Protein AF-A0A2E7LTV5-F1 (afdb_monomer_lite)

Sequence (184 aa):
NTFKKQLEKIHGKKLSEKDAKKYAKDHIKATFDIGHANIWRKYFGGSEKEFKQWLGKEVKELTDDGIIGHVHVSDNFGYNDEHLPPGAGNAPIKEFMTHLEKSDYKGAVIIEPGSTDQKFPNFLNAMYDLETPVYRLHGDKTTAWTDVQGGYFGNSYIPSFVTPGYLSSVEKNAPFTWSSLPLE

Structure (mmCIF, N/CA/C/O backbone):
data_AF-A0A2E7LTV5-F1
#
_entry.id   AF-A0A2E7LTV5-F1
#
loop_
_atom_site.group_PDB
_atom_site.id
_atom_site.type_symbol
_atom_site.label_atom_id
_atom_site.label_alt_id
_atom_site.label_comp_id
_atom_site.label_asym_id
_atom_site.label_entity_id
_atom_site.label_seq_id
_atom_site.pdbx_PDB_ins_code
_atom_site.Cartn_x
_atom_site.Cartn_y
_atom_site.Cartn_z
_atom_site.occupancy
_atom_site.B_iso_or_equiv
_atom_site.auth_seq_id
_atom_site.auth_comp_id
_atom_site.auth_asym_id
_atom_site.auth_atom_id
_atom_site.pdb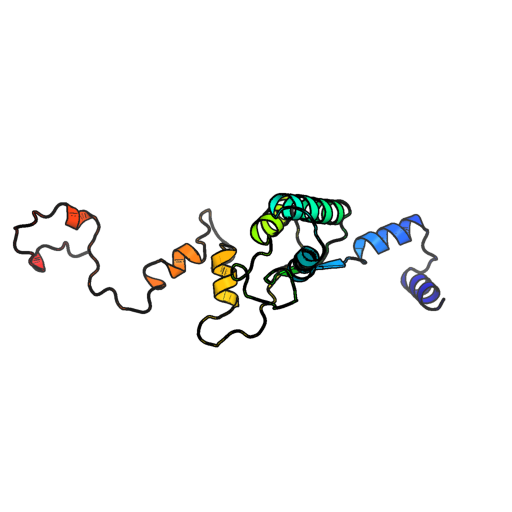x_PDB_model_num
ATOM 1 N N . ASN A 1 1 ? -32.230 -5.625 17.094 1.00 72.06 1 ASN A N 1
ATOM 2 C CA . ASN A 1 1 ? -30.809 -5.656 16.689 1.00 72.06 1 ASN A CA 1
ATOM 3 C C . ASN A 1 1 ? -29.987 -6.224 17.847 1.00 72.06 1 ASN A C 1
ATOM 5 O O . ASN A 1 1 ? -29.904 -5.584 18.891 1.00 72.06 1 ASN A O 1
ATOM 9 N N . THR A 1 2 ? -29.476 -7.446 17.697 1.00 80.38 2 THR A N 1
ATOM 10 C CA . THR A 1 2 ? -28.788 -8.223 18.747 1.00 80.38 2 THR A CA 1
ATOM 11 C C . THR A 1 2 ? -27.443 -7.608 19.150 1.00 80.38 2 THR A C 1
ATOM 13 O O . THR A 1 2 ? -27.134 -7.557 20.338 1.00 80.38 2 THR A O 1
ATOM 16 N N . PHE A 1 3 ? -26.709 -7.025 18.196 1.00 80.00 3 PHE A N 1
ATOM 17 C CA . PHE A 1 3 ? -25.427 -6.352 18.443 1.00 80.00 3 PHE A CA 1
ATOM 18 C C . PHE A 1 3 ? -25.569 -5.119 19.334 1.00 80.00 3 PHE A C 1
ATOM 20 O O . PHE A 1 3 ? -24.779 -4.913 20.249 1.00 80.00 3 PHE A O 1
ATOM 27 N N . LYS A 1 4 ? -26.627 -4.324 19.134 1.00 79.69 4 LYS A N 1
ATOM 28 C CA . LYS A 1 4 ? -26.884 -3.141 19.969 1.00 79.69 4 LYS A CA 1
ATOM 29 C C . LYS A 1 4 ? -27.063 -3.502 21.449 1.00 79.69 4 LYS A C 1
ATOM 31 O O . LYS A 1 4 ? -26.499 -2.833 22.306 1.00 79.69 4 LYS A O 1
ATOM 36 N N . LYS A 1 5 ? -27.784 -4.594 21.736 1.00 82.06 5 LYS A N 1
ATOM 37 C CA . LYS A 1 5 ? -27.970 -5.103 23.106 1.00 82.06 5 LYS A CA 1
ATOM 38 C C . LYS A 1 5 ? -26.665 -5.635 23.710 1.00 82.06 5 LYS A C 1
ATOM 40 O O . LYS A 1 5 ? -26.441 -5.476 24.905 1.00 82.06 5 LYS A O 1
ATOM 45 N N . GLN A 1 6 ? -25.801 -6.255 22.904 1.00 84.62 6 GLN A N 1
ATOM 46 C CA . GLN A 1 6 ? -24.478 -6.700 23.356 1.00 84.62 6 GLN A CA 1
ATOM 47 C C . GLN A 1 6 ? -23.565 -5.515 23.692 1.00 84.62 6 GLN A C 1
ATOM 49 O O . GLN A 1 6 ? -22.954 -5.519 24.755 1.00 84.62 6 GLN A O 1
ATOM 54 N N . LEU A 1 7 ? -23.531 -4.476 22.851 1.00 83.25 7 LEU A N 1
ATOM 55 C CA . LEU A 1 7 ? -22.769 -3.252 23.122 1.00 83.25 7 LEU A CA 1
ATOM 56 C C . LEU A 1 7 ? -23.266 -2.540 24.387 1.00 83.25 7 LEU A C 1
ATOM 58 O O . LEU A 1 7 ? -22.460 -2.140 25.221 1.00 83.25 7 LEU A O 1
ATOM 62 N N . GLU A 1 8 ? -24.585 -2.446 24.576 1.00 85.94 8 GLU A N 1
ATOM 63 C CA . GLU A 1 8 ? -25.186 -1.908 25.805 1.00 85.94 8 GLU A CA 1
ATOM 64 C C . GLU A 1 8 ? -24.759 -2.702 27.051 1.00 85.94 8 GLU A C 1
ATOM 66 O O . GLU A 1 8 ? -24.460 -2.107 28.085 1.00 85.94 8 GLU A O 1
ATOM 71 N N . LYS A 1 9 ? -24.662 -4.034 26.943 1.00 87.69 9 LYS A N 1
ATOM 72 C CA . LYS A 1 9 ? -24.180 -4.904 28.025 1.00 87.69 9 LYS A CA 1
ATOM 73 C C . LYS A 1 9 ? -22.684 -4.714 28.311 1.00 87.69 9 LYS A C 1
ATOM 75 O O . LYS A 1 9 ? -22.308 -4.690 29.476 1.00 87.69 9 LYS A O 1
ATOM 80 N N . ILE A 1 10 ? -21.847 -4.574 27.280 1.00 86.31 10 ILE A N 1
ATOM 81 C CA . ILE A 1 10 ? -20.389 -4.387 27.415 1.00 86.31 10 ILE A CA 1
ATOM 82 C C . ILE A 1 10 ? -20.067 -3.030 28.047 1.00 86.31 10 ILE A C 1
ATOM 84 O O . ILE A 1 10 ? -19.244 -2.946 28.953 1.00 86.31 10 ILE A O 1
ATOM 88 N N . HIS A 1 11 ? -20.726 -1.965 27.589 1.00 83.25 11 HIS A N 1
ATOM 89 C CA . HIS A 1 11 ? -20.448 -0.606 28.054 1.00 83.25 11 HIS A CA 1
ATOM 90 C C . HIS A 1 11 ? -21.260 -0.202 29.294 1.00 83.25 11 HIS A C 1
ATOM 92 O O . HIS A 1 11 ? -21.085 0.908 29.796 1.00 83.25 11 HIS A O 1
ATOM 98 N N . GLY A 1 12 ? -22.180 -1.054 29.766 1.00 85.88 12 GLY A N 1
ATOM 99 C CA . GLY A 1 12 ? -23.077 -0.776 30.896 1.00 85.88 12 GLY A CA 1
ATOM 100 C C . GLY A 1 12 ? -24.084 0.354 30.646 1.00 85.88 12 GLY A C 1
ATOM 101 O O . GLY A 1 12 ? -24.854 0.712 31.534 1.00 85.88 12 GLY A O 1
ATOM 102 N N . LYS A 1 13 ? -24.080 0.936 29.443 1.00 85.12 13 LYS A N 1
ATOM 103 C CA . LYS A 1 13 ? -24.962 2.017 29.009 1.00 85.12 13 LYS A CA 1
ATOM 104 C C . LYS A 1 13 ? -25.147 1.978 27.500 1.00 85.12 13 LYS A C 1
ATOM 106 O O . LYS A 1 13 ? -24.306 1.472 26.756 1.00 85.12 13 LYS A O 1
ATOM 111 N N . LYS A 1 14 ? -26.225 2.602 27.036 1.00 86.56 14 LYS A N 1
ATOM 112 C CA . LYS A 1 14 ? -26.410 2.900 25.617 1.00 86.56 14 LYS A CA 1
ATOM 113 C C . LYS A 1 14 ? -25.391 3.946 25.178 1.00 86.56 14 LYS A C 1
ATOM 115 O O . LYS A 1 14 ? -25.317 5.025 25.762 1.00 86.56 14 LYS A O 1
ATOM 120 N N . LEU A 1 15 ? -24.612 3.613 24.153 1.00 85.50 15 LEU A N 1
ATOM 121 C CA . LEU A 1 15 ? -23.657 4.539 23.554 1.00 85.50 15 LEU A CA 1
ATOM 122 C C . LEU A 1 15 ? -24.396 5.731 22.938 1.00 85.50 15 LEU A C 1
ATOM 124 O O . LEU A 1 15 ? -25.417 5.562 22.261 1.00 85.50 15 LEU A O 1
ATOM 128 N N . SER A 1 16 ? -23.865 6.932 23.169 1.00 89.62 16 SER A N 1
ATOM 129 C CA . SER A 1 16 ? -24.277 8.112 22.414 1.00 89.62 16 SER A CA 1
ATOM 130 C C . SER A 1 16 ? -23.812 7.974 20.962 1.00 89.62 16 SER A C 1
ATOM 132 O O . SER A 1 16 ? -22.868 7.240 20.672 1.00 89.62 16 SER A O 1
ATOM 134 N N . GLU A 1 17 ? -24.447 8.685 20.033 1.00 90.06 17 GLU A N 1
ATOM 135 C CA . GLU A 1 17 ? -24.019 8.665 18.629 1.00 90.06 17 GLU A CA 1
ATOM 136 C C . GLU A 1 17 ? -22.565 9.134 18.469 1.00 90.06 17 GLU A C 1
ATOM 138 O O . GLU A 1 17 ? -21.802 8.552 17.702 1.00 90.06 17 GLU A O 1
ATOM 143 N N . LYS A 1 18 ? -22.164 10.148 19.245 1.00 92.75 18 LYS A N 1
ATOM 144 C CA . LYS A 1 18 ? -20.795 10.670 19.261 1.00 92.75 18 LYS A CA 1
ATOM 145 C C . LYS A 1 18 ? -19.792 9.604 19.704 1.00 92.75 18 LYS A C 1
ATOM 147 O O . LYS A 1 18 ? -18.778 9.416 19.037 1.00 92.75 18 LYS A O 1
ATOM 152 N N . ASP A 1 19 ? -20.087 8.896 20.794 1.00 90.00 19 ASP A N 1
ATOM 153 C CA . ASP A 1 19 ? -19.214 7.831 21.296 1.00 90.00 19 ASP A CA 1
ATOM 154 C C . ASP A 1 19 ? -19.166 6.666 20.307 1.00 90.00 19 ASP A C 1
ATOM 156 O O . ASP A 1 19 ? -18.089 6.181 19.983 1.00 90.00 19 ASP A O 1
ATOM 160 N N . ALA A 1 20 ? -20.317 6.260 19.764 1.00 89.31 20 ALA A N 1
ATOM 161 C CA . ALA A 1 20 ? -20.395 5.189 18.776 1.00 89.31 20 ALA A CA 1
ATOM 162 C C . ALA A 1 20 ? -19.573 5.508 17.517 1.00 89.31 20 ALA A C 1
ATOM 164 O O . ALA A 1 20 ? -18.833 4.650 17.045 1.00 89.31 20 ALA A O 1
ATOM 165 N N . LYS A 1 21 ? -19.648 6.746 17.007 1.00 90.31 21 LYS A N 1
ATOM 166 C CA . LYS A 1 21 ? -18.829 7.209 15.875 1.00 90.31 21 LYS A CA 1
ATOM 167 C C . LYS A 1 21 ? -17.337 7.187 16.198 1.00 90.31 21 LYS A C 1
ATOM 169 O O . LYS A 1 21 ? -16.548 6.782 15.351 1.00 90.31 21 LYS A O 1
ATOM 174 N N . LYS A 1 22 ? -16.952 7.574 17.417 1.00 90.56 22 LYS A N 1
ATOM 175 C CA . LYS A 1 22 ? -15.558 7.501 17.868 1.00 90.56 22 LYS A CA 1
ATOM 176 C C . LYS A 1 22 ? -15.058 6.053 17.903 1.00 90.56 22 LYS A C 1
ATOM 178 O O . LYS A 1 22 ? -14.062 5.750 17.262 1.00 90.56 22 LYS A O 1
ATOM 183 N N . TYR A 1 23 ? -15.788 5.151 18.561 1.00 89.06 23 TYR A N 1
ATOM 184 C CA . TYR A 1 23 ? -15.428 3.729 18.611 1.00 89.06 23 TYR A CA 1
ATOM 185 C C . TYR A 1 23 ? -15.373 3.092 17.222 1.00 89.06 23 TYR A C 1
ATOM 187 O O . TYR A 1 23 ? -14.461 2.324 16.934 1.00 89.06 23 TYR A O 1
ATOM 195 N N . ALA A 1 24 ? -16.324 3.423 16.346 1.00 89.50 24 ALA A N 1
ATOM 196 C CA . ALA A 1 24 ? -16.302 2.960 14.966 1.00 89.50 24 ALA A CA 1
ATOM 197 C C . ALA A 1 24 ? -15.036 3.437 14.246 1.00 89.50 24 ALA A C 1
ATOM 199 O O . ALA A 1 24 ? -14.362 2.623 13.628 1.00 89.50 24 ALA A O 1
ATOM 200 N N . LYS A 1 25 ? -14.665 4.718 14.384 1.00 89.25 25 LYS A N 1
ATOM 201 C CA . LYS A 1 25 ? -13.433 5.251 13.788 1.00 89.25 25 LYS A CA 1
ATOM 202 C C . LYS A 1 25 ? -12.184 4.536 14.306 1.00 89.25 25 LYS A C 1
ATOM 204 O O . LYS A 1 25 ? -11.254 4.344 13.531 1.00 89.25 25 LYS A O 1
ATOM 209 N N . ASP A 1 26 ? -12.155 4.133 15.572 1.00 88.06 26 ASP A N 1
ATOM 210 C CA . ASP A 1 26 ? -10.985 3.487 16.177 1.00 88.06 26 ASP A CA 1
ATOM 211 C C . ASP A 1 26 ? -10.875 1.991 15.817 1.00 88.06 26 ASP A C 1
ATOM 213 O O . ASP A 1 26 ? -9.767 1.478 15.678 1.00 88.06 26 ASP A O 1
ATOM 217 N N . HIS A 1 27 ? -12.003 1.296 15.621 1.00 89.06 27 HIS A N 1
ATOM 218 C CA . HIS A 1 27 ? -12.033 -0.166 15.457 1.00 89.06 27 HIS A CA 1
ATOM 219 C C . HIS A 1 27 ? -12.418 -0.666 14.063 1.00 89.06 27 HIS A C 1
ATOM 221 O O . HIS A 1 27 ? -12.106 -1.805 13.722 1.00 89.06 27 HIS A O 1
ATOM 227 N N . ILE A 1 28 ? -13.112 0.140 13.263 1.00 91.94 28 ILE A N 1
ATOM 228 C CA . ILE A 1 28 ? -13.551 -0.236 11.919 1.00 91.94 28 ILE A CA 1
ATOM 229 C C . ILE A 1 28 ? -12.601 0.423 10.929 1.00 91.94 28 ILE A C 1
ATOM 231 O O . ILE A 1 28 ? -12.703 1.614 10.638 1.00 91.94 28 ILE A O 1
ATOM 235 N N . LYS A 1 29 ? -11.661 -0.378 10.438 1.00 94.31 29 LYS A N 1
ATOM 236 C CA . LYS A 1 29 ? -10.661 0.004 9.443 1.00 94.31 29 LYS A CA 1
ATOM 237 C C . LYS A 1 29 ? -10.767 -0.906 8.226 1.00 94.31 29 LYS A C 1
ATOM 239 O O . LYS A 1 29 ? -11.280 -2.019 8.330 1.00 94.31 29 LYS A O 1
ATOM 244 N N . ALA A 1 30 ? -10.261 -0.440 7.093 1.00 94.62 30 ALA A N 1
ATOM 245 C CA . ALA A 1 30 ? -10.095 -1.242 5.893 1.00 94.62 30 ALA A CA 1
ATOM 246 C C . ALA A 1 30 ? -8.661 -1.776 5.787 1.00 94.62 30 ALA A C 1
ATOM 248 O O . ALA A 1 30 ? -7.702 -1.122 6.216 1.00 94.62 30 ALA A O 1
ATOM 249 N N . THR A 1 31 ? -8.538 -2.945 5.162 1.00 96.81 31 THR A N 1
ATOM 250 C CA . THR A 1 31 ? -7.281 -3.396 4.568 1.00 96.81 31 THR A CA 1
ATOM 251 C C . THR A 1 31 ? -7.201 -2.817 3.165 1.00 96.81 31 THR A C 1
ATOM 253 O O . THR A 1 31 ? -8.090 -3.072 2.352 1.00 96.81 31 THR A O 1
ATOM 256 N N . PHE A 1 32 ? -6.172 -2.022 2.888 1.00 97.75 32 PHE A N 1
ATOM 257 C CA . PHE A 1 32 ? -5.925 -1.511 1.547 1.00 97.75 32 PHE A CA 1
ATOM 258 C C . PHE A 1 32 ? -4.916 -2.402 0.826 1.00 97.75 32 PHE A C 1
ATOM 260 O O . PHE A 1 32 ? -3.832 -2.652 1.347 1.00 97.75 32 PHE A O 1
ATOM 267 N N . ASP A 1 33 ? -5.267 -2.847 -0.374 1.00 97.69 33 ASP A N 1
ATOM 268 C CA . ASP A 1 33 ? -4.427 -3.699 -1.209 1.00 97.69 33 ASP A CA 1
ATOM 269 C C . ASP A 1 33 ? -4.062 -2.959 -2.502 1.00 97.69 33 ASP A C 1
ATOM 271 O O . ASP A 1 33 ? -4.935 -2.606 -3.304 1.00 97.69 33 ASP A O 1
ATOM 275 N N . ILE A 1 34 ? -2.767 -2.687 -2.682 1.00 97.50 34 ILE A N 1
ATOM 276 C CA . ILE A 1 34 ? -2.264 -1.944 -3.845 1.00 97.50 34 ILE A CA 1
ATOM 277 C C . ILE A 1 34 ? -2.304 -2.772 -5.136 1.00 97.50 34 ILE A C 1
ATOM 279 O O . ILE A 1 34 ? -2.499 -2.202 -6.211 1.00 97.50 34 ILE A O 1
ATOM 283 N N . GLY A 1 35 ? -2.190 -4.098 -5.037 1.00 96.62 35 GLY A N 1
ATOM 284 C CA . GLY A 1 35 ? -2.351 -5.008 -6.163 1.00 96.62 35 GLY A CA 1
ATOM 285 C C . GLY A 1 35 ? -3.786 -4.951 -6.676 1.00 96.62 35 GLY A C 1
ATOM 286 O O . GLY A 1 35 ? -4.020 -4.611 -7.839 1.00 96.62 35 GLY A O 1
ATOM 287 N N . HIS A 1 36 ? -4.772 -5.142 -5.798 1.00 97.56 36 HIS A N 1
ATOM 288 C CA . HIS A 1 36 ? -6.184 -5.005 -6.164 1.00 97.56 36 HIS A CA 1
ATOM 289 C C . HIS A 1 36 ? -6.508 -3.621 -6.740 1.00 97.56 36 HIS A C 1
ATOM 291 O O . HIS A 1 36 ? -7.253 -3.507 -7.716 1.00 97.56 36 HIS A O 1
ATOM 297 N N . ALA A 1 37 ? -5.937 -2.557 -6.171 1.00 97.25 37 ALA A N 1
ATOM 298 C CA . ALA A 1 37 ? -6.130 -1.210 -6.688 1.00 97.25 37 ALA A CA 1
ATOM 299 C C . ALA A 1 37 ? -5.562 -1.043 -8.110 1.00 97.25 37 ALA A C 1
ATOM 301 O O . ALA A 1 37 ? -6.171 -0.373 -8.944 1.00 97.25 37 ALA A O 1
ATOM 302 N N . ASN A 1 38 ? -4.442 -1.695 -8.430 1.00 97.50 38 ASN A N 1
ATOM 303 C CA . ASN A 1 38 ? -3.832 -1.624 -9.755 1.00 97.50 38 ASN A CA 1
ATOM 304 C C . ASN A 1 38 ? -4.693 -2.276 -10.856 1.00 97.50 38 ASN A C 1
ATOM 306 O O . ASN A 1 38 ? -4.638 -1.845 -12.007 1.00 97.50 38 ASN A O 1
ATOM 310 N N . ILE A 1 39 ? -5.575 -3.225 -10.516 1.00 97.00 39 ILE A N 1
ATOM 311 C CA . ILE A 1 39 ? -6.520 -3.858 -11.461 1.00 97.00 39 ILE A CA 1
ATOM 312 C C . ILE A 1 39 ? -7.481 -2.838 -12.089 1.00 97.00 39 ILE A C 1
ATOM 314 O O . ILE A 1 39 ? -7.983 -3.053 -13.193 1.00 97.00 39 ILE A O 1
ATOM 318 N N . TRP A 1 40 ? -7.720 -1.696 -11.436 1.00 95.75 40 TRP A N 1
ATOM 319 C CA . TRP A 1 40 ? -8.541 -0.621 -12.000 1.00 95.75 40 TRP A CA 1
ATOM 320 C C . TRP A 1 40 ? -7.971 -0.039 -13.296 1.00 95.75 40 TRP A C 1
ATOM 322 O O . TRP A 1 40 ? -8.736 0.536 -14.073 1.00 95.75 40 TRP A O 1
ATOM 332 N N . ARG A 1 41 ? -6.677 -0.243 -13.587 1.00 94.44 41 ARG A N 1
ATOM 333 C CA . ARG A 1 41 ? -6.056 0.162 -14.857 1.00 94.44 41 ARG A CA 1
ATOM 334 C C . ARG A 1 41 ? -6.824 -0.342 -16.073 1.00 94.44 41 ARG A C 1
ATOM 336 O O . ARG A 1 41 ? -6.984 0.419 -17.019 1.00 94.44 41 ARG A O 1
ATOM 343 N N . LYS A 1 42 ? -7.368 -1.566 -16.044 1.00 93.75 42 LYS A N 1
ATOM 344 C CA . LYS A 1 42 ? -8.132 -2.120 -17.180 1.00 93.75 42 LYS A CA 1
ATOM 345 C C . LYS A 1 42 ? -9.396 -1.333 -17.538 1.00 93.75 42 LYS A C 1
ATOM 347 O O . LYS A 1 42 ? -9.917 -1.489 -18.637 1.00 93.75 42 LYS A O 1
ATOM 352 N N . TYR A 1 43 ? -9.896 -0.513 -16.614 1.00 94.50 43 TYR A N 1
ATOM 353 C CA . TYR A 1 43 ? -11.057 0.354 -16.812 1.00 94.50 43 TYR A CA 1
ATOM 354 C C . TYR A 1 43 ? -10.681 1.836 -16.908 1.00 94.50 43 TYR A C 1
ATOM 356 O O . TYR A 1 43 ? -11.550 2.679 -17.128 1.00 94.50 43 TYR A O 1
ATOM 364 N N . PHE A 1 44 ? -9.403 2.171 -16.732 1.00 93.75 44 PHE A N 1
ATOM 365 C CA . PHE A 1 44 ? -8.936 3.545 -16.714 1.00 93.75 44 PHE A CA 1
ATOM 366 C C . PHE A 1 44 ? -8.582 3.996 -18.134 1.00 93.75 44 PHE A C 1
ATOM 368 O O . PHE A 1 44 ? -7.678 3.456 -18.761 1.00 93.75 44 PHE A O 1
ATOM 375 N N . GLY A 1 45 ? -9.297 4.995 -18.653 1.00 91.19 45 GLY A N 1
ATOM 376 C CA . GLY A 1 45 ? -9.115 5.480 -20.029 1.00 91.19 45 GLY A CA 1
ATOM 377 C C . GLY A 1 45 ? -7.961 6.470 -20.233 1.00 91.19 45 GLY A C 1
ATOM 378 O O . GLY A 1 45 ? -7.760 6.932 -21.353 1.00 91.19 45 GLY A O 1
ATOM 379 N N . GLY A 1 46 ? -7.249 6.842 -19.167 1.00 92.75 46 GLY A N 1
ATOM 380 C CA . GLY A 1 46 ? -6.153 7.813 -19.206 1.00 92.75 46 GLY A CA 1
ATOM 381 C C . GLY A 1 46 ? -4.767 7.180 -19.344 1.00 92.75 46 GLY A C 1
ATOM 382 O O . GLY A 1 46 ? -4.593 5.963 -19.360 1.00 92.75 46 GLY A O 1
ATOM 383 N N . SER A 1 47 ? -3.756 8.037 -19.407 1.00 95.25 47 SER A N 1
ATOM 384 C CA . SER A 1 47 ? -2.347 7.653 -19.370 1.00 95.25 47 SER A CA 1
ATOM 385 C C . SER A 1 47 ? -1.946 7.046 -18.021 1.00 95.25 47 SER A C 1
ATOM 387 O O . SER A 1 47 ? -2.584 7.256 -16.988 1.00 95.25 47 SER A O 1
ATOM 389 N N . GLU A 1 48 ? -0.809 6.351 -18.000 1.00 91.81 48 GLU A N 1
ATOM 390 C CA . GLU A 1 48 ? -0.232 5.817 -16.764 1.00 91.81 48 GLU A CA 1
ATOM 391 C C . GLU A 1 48 ? -0.010 6.897 -15.695 1.00 91.81 48 GLU A C 1
ATOM 393 O O . GLU A 1 48 ? -0.266 6.675 -14.512 1.00 91.81 48 GLU A O 1
ATOM 398 N N . LYS A 1 49 ? 0.445 8.083 -16.108 1.00 95.19 49 LYS A N 1
ATOM 399 C CA . LYS A 1 49 ? 0.679 9.197 -15.189 1.00 95.19 49 LYS A CA 1
ATOM 400 C C . LYS A 1 49 ? -0.621 9.648 -14.525 1.00 95.19 49 LYS A C 1
ATOM 402 O O . LYS A 1 49 ? -0.632 9.887 -13.321 1.00 95.19 49 LYS A O 1
ATOM 407 N N . GLU A 1 50 ? -1.702 9.739 -15.295 1.00 97.00 50 GLU A N 1
ATOM 408 C CA . GLU A 1 50 ? -3.024 10.103 -14.780 1.00 97.00 50 GLU A CA 1
ATOM 409 C C . GLU A 1 50 ? -3.568 9.027 -13.841 1.00 97.00 50 GLU A C 1
ATOM 411 O O . GLU A 1 50 ? -4.109 9.365 -12.792 1.00 97.00 50 GLU A O 1
ATOM 416 N N . PHE A 1 51 ? -3.353 7.744 -14.152 1.00 96.50 51 PHE A N 1
ATOM 417 C CA . PHE A 1 51 ? -3.736 6.648 -13.262 1.00 96.50 51 PHE A CA 1
ATOM 418 C C . PHE A 1 51 ? -3.012 6.734 -11.916 1.00 96.50 51 PHE A C 1
ATOM 420 O O . PHE A 1 51 ? -3.652 6.690 -10.868 1.00 96.50 51 PHE A O 1
ATOM 427 N N . LYS A 1 52 ? -1.684 6.911 -11.926 1.00 95.44 52 LYS A N 1
ATOM 428 C CA . LYS A 1 52 ? -0.889 7.042 -10.694 1.00 95.44 52 LYS A CA 1
ATOM 429 C C . LYS A 1 52 ? -1.317 8.253 -9.863 1.00 95.44 52 LYS A C 1
ATOM 431 O O . LYS A 1 52 ? -1.384 8.163 -8.640 1.00 95.44 52 LYS A O 1
ATOM 436 N N . GLN A 1 53 ? -1.627 9.375 -10.514 1.00 96.69 53 GLN A N 1
ATOM 437 C CA . GLN A 1 53 ? -2.138 10.572 -9.841 1.00 96.69 53 GLN A CA 1
ATOM 438 C C . GLN A 1 53 ? -3.516 10.341 -9.222 1.00 96.69 53 GLN A C 1
ATOM 440 O O . GLN A 1 53 ? -3.735 10.723 -8.074 1.00 96.69 53 GLN A O 1
ATOM 445 N N . TRP A 1 54 ? -4.425 9.711 -9.967 1.00 97.38 54 TRP A N 1
ATOM 446 C CA . TRP A 1 54 ? -5.748 9.349 -9.476 1.00 97.38 54 TRP A CA 1
ATOM 447 C C . TRP A 1 54 ? -5.642 8.408 -8.273 1.00 97.38 54 TRP A C 1
ATOM 449 O O . TRP A 1 54 ? -6.106 8.755 -7.193 1.00 97.38 54 TRP A O 1
ATOM 459 N N . LEU A 1 55 ? -4.940 7.283 -8.414 1.00 97.25 55 LEU A N 1
ATOM 460 C CA . LEU A 1 55 ? -4.789 6.300 -7.345 1.00 97.25 55 LEU A CA 1
ATOM 461 C C . LEU A 1 55 ? -4.105 6.896 -6.107 1.00 97.25 55 LEU A C 1
ATOM 463 O O . LEU A 1 55 ? -4.553 6.674 -4.985 1.00 97.25 55 LEU A O 1
ATOM 467 N N . GLY A 1 56 ? -3.059 7.707 -6.295 1.00 97.00 56 GLY A N 1
ATOM 468 C CA . GLY A 1 56 ? -2.400 8.409 -5.193 1.00 97.00 56 GLY A CA 1
ATOM 469 C C . GLY A 1 56 ? -3.336 9.366 -4.449 1.00 97.00 56 GLY A C 1
ATOM 470 O O . GLY A 1 56 ? -3.254 9.477 -3.226 1.00 97.00 56 GLY A O 1
ATOM 471 N N . LYS A 1 57 ? -4.261 10.024 -5.160 1.00 97.56 57 LYS A N 1
ATOM 472 C CA . LYS A 1 57 ? -5.290 10.871 -4.548 1.00 97.56 57 LYS A CA 1
ATOM 473 C C . LYS A 1 57 ? -6.281 10.043 -3.723 1.00 97.56 57 LYS A C 1
ATOM 475 O O . LYS A 1 57 ? -6.515 10.397 -2.572 1.00 97.56 57 LYS A O 1
ATOM 480 N N . GLU A 1 58 ? -6.807 8.946 -4.269 1.00 97.25 58 GLU A N 1
ATOM 481 C CA . GLU A 1 58 ? -7.740 8.060 -3.549 1.00 97.25 58 GLU A CA 1
ATOM 482 C C . GLU A 1 58 ? -7.095 7.499 -2.270 1.00 97.25 58 GLU A C 1
ATOM 484 O O . GLU A 1 58 ? -7.671 7.559 -1.184 1.00 97.25 58 GLU A O 1
ATOM 489 N N . VAL A 1 59 ? -5.848 7.023 -2.368 1.00 97.12 59 VAL A N 1
ATOM 49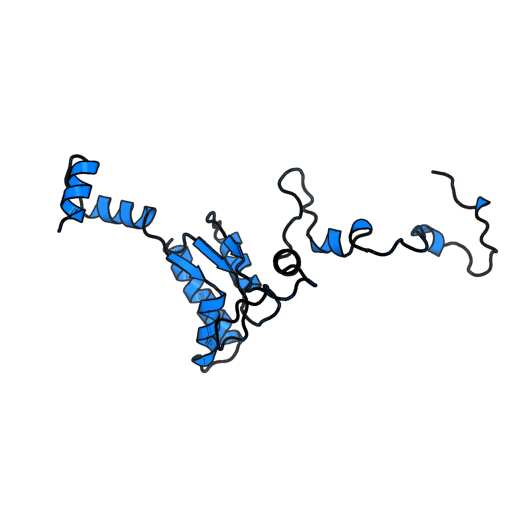0 C CA . VAL A 1 59 ? -5.080 6.544 -1.208 1.00 97.12 59 VAL A CA 1
ATOM 491 C C . VAL A 1 59 ? -4.909 7.646 -0.166 1.00 97.12 59 VAL A C 1
ATOM 493 O O . VAL A 1 59 ? -5.064 7.391 1.032 1.00 97.12 59 VAL A O 1
ATOM 496 N N . LYS A 1 60 ? -4.580 8.869 -0.595 1.00 96.81 60 LYS A N 1
ATOM 497 C CA . LYS A 1 60 ? -4.420 10.006 0.311 1.00 96.81 60 LYS A CA 1
ATOM 498 C C . LYS A 1 60 ? -5.712 10.303 1.070 1.00 96.81 60 LYS A C 1
ATOM 500 O O . LYS A 1 60 ? -5.648 10.448 2.285 1.00 96.81 60 LYS A O 1
ATOM 505 N N . GLU A 1 61 ? -6.857 10.347 0.393 1.00 97.31 61 GLU A N 1
ATOM 506 C CA . GLU A 1 61 ? -8.155 10.585 1.041 1.00 97.31 61 GLU A CA 1
ATOM 507 C C . GLU A 1 61 ? -8.463 9.498 2.087 1.00 97.31 61 GLU A C 1
ATOM 509 O O . GLU A 1 61 ? -8.757 9.812 3.240 1.00 97.31 61 GLU A O 1
ATOM 514 N N . LEU A 1 62 ? -8.260 8.219 1.747 1.00 96.19 62 LEU A N 1
ATOM 515 C CA . LEU A 1 62 ? -8.448 7.104 2.685 1.00 96.19 62 LEU A CA 1
ATOM 516 C C . LEU A 1 62 ? -7.483 7.146 3.884 1.00 96.19 62 LEU A C 1
ATOM 518 O O . LEU A 1 62 ? -7.840 6.732 4.993 1.00 96.19 62 LEU A O 1
ATOM 522 N N . THR A 1 63 ? -6.254 7.616 3.664 1.00 94.94 63 THR A N 1
ATOM 523 C CA . THR A 1 63 ? -5.237 7.770 4.714 1.00 94.94 63 THR A CA 1
ATOM 524 C C . THR A 1 63 ? -5.603 8.916 5.658 1.00 94.94 63 THR A C 1
ATOM 526 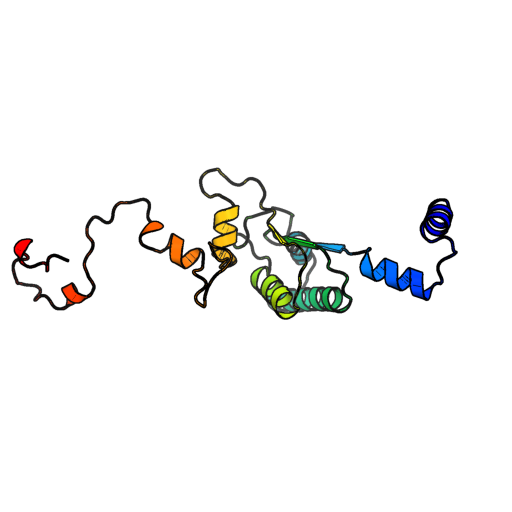O O . THR A 1 63 ? -5.591 8.723 6.873 1.00 94.94 63 THR A O 1
ATOM 529 N N . ASP A 1 64 ? -5.987 10.075 5.116 1.00 94.19 64 ASP A N 1
ATOM 530 C CA . ASP A 1 64 ? -6.364 11.269 5.886 1.00 94.19 64 ASP A CA 1
ATOM 531 C C . ASP A 1 64 ? -7.631 11.027 6.727 1.00 94.19 64 ASP A C 1
ATOM 533 O O . ASP A 1 64 ? -7.712 11.444 7.888 1.00 94.19 64 ASP A O 1
ATOM 537 N N . ASP A 1 65 ? -8.593 10.273 6.188 1.00 93.62 65 ASP A N 1
ATOM 538 C CA . ASP A 1 65 ? -9.794 9.858 6.920 1.00 93.62 65 ASP A CA 1
ATOM 539 C C . ASP A 1 65 ? -9.499 8.800 8.001 1.00 93.62 65 ASP A C 1
ATOM 541 O O . ASP A 1 65 ? -10.328 8.523 8.880 1.00 93.62 65 ASP A O 1
ATOM 545 N N . GLY A 1 66 ? -8.288 8.235 7.986 1.00 93.25 66 GLY A N 1
ATOM 546 C CA . GLY A 1 66 ? -7.846 7.183 8.888 1.00 93.25 66 GLY A CA 1
ATOM 547 C C . GLY A 1 66 ? -8.577 5.868 8.640 1.00 93.25 66 GLY A C 1
ATOM 548 O O . GLY A 1 66 ? -8.826 5.132 9.593 1.00 93.25 66 GLY A O 1
ATOM 549 N N . ILE A 1 67 ? -8.975 5.588 7.400 1.00 95.25 67 ILE A N 1
ATOM 550 C CA . ILE A 1 67 ? -9.694 4.365 7.026 1.00 95.25 67 ILE A CA 1
ATOM 551 C C . ILE A 1 67 ? -8.720 3.193 6.894 1.00 95.25 67 ILE A C 1
ATOM 553 O O . ILE A 1 67 ? -9.047 2.085 7.318 1.00 95.25 67 ILE A O 1
ATOM 557 N N . ILE A 1 68 ? -7.520 3.429 6.357 1.00 95.94 68 ILE A N 1
ATOM 558 C CA . ILE A 1 68 ? -6.496 2.392 6.182 1.00 95.94 68 ILE A CA 1
ATOM 559 C C . ILE A 1 68 ? -5.939 1.991 7.554 1.00 95.94 68 ILE A C 1
ATOM 561 O O . ILE A 1 68 ? -5.287 2.787 8.228 1.00 95.94 68 ILE A O 1
ATOM 565 N N . GLY A 1 69 ? -6.211 0.756 7.978 1.00 93.94 69 GLY A N 1
ATOM 566 C CA . GLY A 1 69 ? -5.661 0.177 9.214 1.00 93.94 69 GLY A CA 1
ATOM 567 C C . GLY A 1 69 ? -4.757 -1.031 8.986 1.00 93.94 69 GLY A C 1
ATOM 568 O O . GLY A 1 69 ? -4.008 -1.408 9.887 1.00 93.94 69 GLY A O 1
ATOM 569 N N . HIS A 1 70 ? -4.825 -1.630 7.797 1.00 96.06 70 HIS A N 1
ATOM 570 C CA . HIS A 1 70 ? -3.950 -2.711 7.367 1.00 96.06 70 HIS A CA 1
ATOM 571 C C . HIS A 1 70 ? -3.613 -2.548 5.884 1.00 96.06 70 HIS A C 1
ATOM 573 O O . HIS A 1 70 ? -4.391 -1.946 5.141 1.00 96.06 70 HIS A O 1
ATOM 579 N N . VAL A 1 71 ? -2.459 -3.058 5.455 1.00 96.69 71 VAL A N 1
ATOM 580 C CA . VAL A 1 71 ? -1.992 -2.905 4.074 1.00 96.69 71 VAL A CA 1
ATOM 581 C C . VAL A 1 71 ? -1.467 -4.227 3.543 1.00 96.69 71 VAL A C 1
ATOM 583 O O . VAL A 1 71 ? -0.639 -4.861 4.196 1.00 96.69 71 VAL A O 1
ATOM 586 N N . HIS A 1 72 ? -1.917 -4.599 2.349 1.00 96.38 72 HIS A N 1
ATOM 587 C CA . HIS A 1 72 ? -1.378 -5.705 1.567 1.00 96.38 72 HIS A CA 1
ATOM 588 C C . HIS A 1 72 ? -0.616 -5.166 0.353 1.00 96.38 72 HIS A C 1
ATOM 590 O O . HIS A 1 72 ? -1.029 -4.188 -0.281 1.00 96.38 72 HIS A O 1
ATOM 596 N N . VAL A 1 73 ? 0.524 -5.787 0.058 1.00 94.38 73 VAL A N 1
ATOM 597 C CA . VAL A 1 73 ? 1.412 -5.404 -1.038 1.00 94.38 73 VAL A CA 1
ATOM 598 C C . VAL A 1 73 ? 1.702 -6.612 -1.911 1.00 94.38 73 VAL A C 1
ATOM 600 O O . VAL A 1 73 ? 2.406 -7.538 -1.510 1.00 94.38 73 VAL A O 1
ATOM 603 N N . SER A 1 74 ? 1.190 -6.557 -3.130 1.00 91.94 74 SER A N 1
ATOM 604 C CA . SER A 1 74 ? 1.485 -7.470 -4.223 1.00 91.94 74 SER A CA 1
ATOM 605 C C . SER A 1 74 ? 1.559 -6.662 -5.520 1.00 91.94 74 SER A C 1
ATOM 607 O O . SER A 1 74 ? 1.088 -5.521 -5.580 1.00 91.94 74 SER A O 1
ATOM 609 N N . ASP A 1 75 ? 2.199 -7.219 -6.543 1.00 93.75 75 ASP A N 1
ATOM 610 C CA . ASP A 1 75 ? 2.295 -6.588 -7.858 1.00 93.75 75 ASP A CA 1
ATOM 611 C C . ASP A 1 75 ? 1.479 -7.359 -8.899 1.00 93.75 75 ASP A C 1
ATOM 613 O O . ASP A 1 75 ? 1.128 -8.524 -8.717 1.00 93.75 75 ASP A O 1
ATOM 617 N N . ASN A 1 76 ? 1.144 -6.698 -9.998 1.00 94.38 76 ASN A N 1
ATOM 618 C CA . ASN A 1 76 ? 0.427 -7.281 -11.128 1.00 94.38 76 ASN A CA 1
ATOM 619 C C . ASN A 1 76 ? 0.566 -6.375 -12.359 1.00 94.38 76 ASN A C 1
ATOM 621 O O . ASN A 1 76 ? 1.185 -5.311 -12.304 1.00 94.38 76 ASN A O 1
ATOM 625 N N . PHE A 1 77 ? -0.015 -6.783 -13.487 1.00 94.88 77 PHE A N 1
ATOM 626 C CA . PHE A 1 77 ? 0.059 -6.004 -14.731 1.00 94.88 77 PHE A CA 1
ATOM 627 C C . PHE A 1 77 ? -1.114 -5.031 -14.932 1.00 94.88 77 PHE A C 1
ATOM 629 O O . PHE A 1 77 ? -1.191 -4.364 -15.969 1.00 94.88 77 PHE A O 1
ATOM 636 N N . GLY A 1 78 ? -2.025 -4.940 -13.958 1.00 94.69 78 GLY A N 1
ATOM 637 C CA . GLY A 1 78 ? -3.197 -4.064 -13.988 1.00 94.69 78 GLY A CA 1
ATOM 638 C C . GLY A 1 78 ? -4.445 -4.671 -14.637 1.00 94.69 78 GLY A C 1
ATOM 639 O O . GLY A 1 78 ? -5.392 -3.941 -14.933 1.00 94.69 78 GLY A O 1
ATOM 640 N N . TYR A 1 79 ? -4.468 -5.991 -14.861 1.00 92.19 79 TYR A N 1
ATOM 641 C CA . TYR A 1 79 ? -5.586 -6.699 -15.503 1.00 92.19 79 TYR A CA 1
ATOM 642 C C . TYR A 1 79 ? -6.245 -7.727 -14.579 1.00 92.19 79 TYR A C 1
ATOM 644 O O . TYR A 1 79 ? -7.475 -7.701 -14.411 1.00 92.19 79 TYR A O 1
ATOM 652 N N . ASN A 1 80 ? -5.440 -8.595 -13.964 1.00 93.75 80 ASN A N 1
ATOM 653 C CA . ASN A 1 80 ? -5.888 -9.551 -12.960 1.00 93.75 80 ASN A CA 1
ATOM 654 C C . ASN A 1 80 ? -5.049 -9.430 -11.692 1.00 93.75 80 ASN A C 1
ATOM 656 O O . ASN A 1 80 ? -4.123 -8.628 -11.593 1.00 93.75 80 ASN A O 1
ATOM 660 N N . ASP A 1 81 ? -5.429 -10.238 -10.716 1.00 94.75 81 ASP A N 1
ATOM 661 C CA . ASP A 1 81 ? -4.758 -10.332 -9.439 1.00 94.75 81 ASP A CA 1
ATOM 662 C C . ASP A 1 81 ? -3.696 -11.437 -9.478 1.00 94.75 81 ASP A C 1
ATOM 664 O O . ASP A 1 81 ? -3.924 -12.575 -9.074 1.00 94.75 81 ASP A O 1
ATOM 668 N N . GLU A 1 82 ? -2.555 -11.131 -10.096 1.00 91.19 82 GLU A N 1
ATOM 669 C CA . GLU A 1 82 ? -1.490 -12.116 -10.307 1.00 91.19 82 GLU A CA 1
ATOM 670 C C . GLU A 1 82 ? -0.640 -12.383 -9.051 1.00 91.19 82 GLU A C 1
ATOM 672 O O . GLU A 1 82 ? 0.097 -13.370 -9.021 1.00 91.19 82 GLU A O 1
ATOM 677 N N . HIS A 1 83 ? -0.743 -11.531 -8.023 1.00 91.50 83 HIS A N 1
ATOM 678 C CA . HIS A 1 83 ? 0.071 -11.594 -6.809 1.00 91.50 83 HIS A CA 1
ATOM 679 C C . HIS A 1 83 ? 1.581 -11.759 -7.102 1.00 91.50 83 HIS A C 1
ATOM 681 O O . HIS A 1 83 ? 2.274 -12.586 -6.515 1.00 91.50 83 HIS A O 1
ATOM 687 N N . LEU A 1 84 ? 2.133 -10.995 -8.039 1.00 88.88 84 LEU A N 1
ATOM 688 C CA . LEU A 1 84 ? 3.564 -11.034 -8.327 1.00 88.88 84 LEU A CA 1
ATOM 689 C C . LEU A 1 84 ? 4.375 -10.444 -7.157 1.00 88.88 84 LEU A C 1
ATOM 691 O O . LEU A 1 84 ? 3.857 -9.624 -6.388 1.00 88.88 84 LEU A O 1
ATOM 695 N N . PRO A 1 85 ? 5.662 -10.816 -7.021 1.00 87.44 85 PRO A N 1
ATOM 696 C CA . PRO A 1 85 ? 6.582 -10.095 -6.151 1.00 87.44 85 PRO A CA 1
ATOM 697 C C . PRO A 1 85 ? 6.576 -8.589 -6.470 1.00 87.44 85 PRO A C 1
ATOM 699 O O . PRO A 1 85 ? 6.551 -8.237 -7.653 1.00 87.44 85 PRO A O 1
ATOM 702 N N . PRO A 1 86 ? 6.612 -7.703 -5.453 1.00 88.75 86 PRO A N 1
ATOM 703 C CA . PRO A 1 86 ? 6.771 -6.264 -5.663 1.00 88.75 86 PRO A CA 1
ATOM 704 C C . PRO A 1 86 ? 7.912 -5.980 -6.635 1.00 88.75 86 PRO A C 1
ATOM 706 O O . PRO A 1 86 ? 8.970 -6.564 -6.456 1.00 88.75 86 PRO A O 1
ATOM 709 N N . GLY A 1 87 ? 7.682 -5.135 -7.644 1.00 86.00 87 GLY A N 1
ATOM 710 C CA . GLY A 1 87 ? 8.679 -4.772 -8.658 1.00 86.00 87 GLY A CA 1
ATOM 711 C C . GLY A 1 87 ? 8.632 -5.617 -9.935 1.00 86.00 87 GLY A C 1
ATOM 712 O O . GLY A 1 87 ? 9.174 -5.204 -10.960 1.00 86.00 87 GLY A O 1
ATOM 713 N N . ALA A 1 88 ? 7.943 -6.762 -9.927 1.00 87.94 88 ALA A N 1
ATOM 714 C CA . ALA A 1 88 ? 7.795 -7.609 -11.113 1.00 87.94 88 ALA A CA 1
ATOM 715 C C . ALA A 1 88 ? 6.654 -7.171 -12.055 1.00 87.94 88 ALA A C 1
ATOM 717 O O . ALA A 1 88 ? 6.557 -7.683 -13.173 1.00 87.94 88 ALA A O 1
ATOM 718 N N . GLY A 1 89 ? 5.782 -6.262 -11.613 1.00 91.00 89 GLY A N 1
ATOM 719 C CA . GLY A 1 89 ? 4.642 -5.759 -12.374 1.00 91.00 89 GLY A CA 1
ATOM 720 C C . GLY A 1 89 ? 4.722 -4.254 -12.637 1.00 91.00 89 GLY A C 1
ATOM 721 O O . GLY A 1 89 ? 5.785 -3.704 -12.923 1.00 91.00 89 GLY A O 1
ATOM 722 N N . ASN A 1 90 ? 3.567 -3.588 -12.631 1.00 93.94 90 ASN A N 1
ATOM 723 C CA . ASN A 1 90 ? 3.450 -2.150 -12.895 1.00 93.94 90 ASN A CA 1
ATOM 724 C C . ASN A 1 90 ? 2.592 -1.398 -11.863 1.00 93.94 90 ASN A C 1
ATOM 726 O O . ASN A 1 90 ? 2.187 -0.247 -12.108 1.00 93.94 90 ASN A O 1
ATOM 730 N N . ALA A 1 91 ? 2.299 -2.029 -10.723 1.00 96.06 91 ALA A N 1
ATOM 731 C CA . ALA A 1 91 ? 1.625 -1.359 -9.625 1.00 96.06 91 ALA A CA 1
ATOM 732 C C . ALA A 1 91 ? 2.525 -0.244 -9.055 1.00 96.06 91 ALA A C 1
ATOM 734 O O . ALA A 1 91 ? 3.737 -0.427 -8.924 1.00 96.06 91 ALA A O 1
ATOM 735 N N . PRO A 1 92 ? 1.975 0.935 -8.700 1.00 95.88 92 PRO A N 1
ATOM 736 C CA . PRO A 1 92 ? 2.755 2.052 -8.158 1.00 95.88 92 PRO A CA 1
ATOM 737 C C . PRO A 1 92 ? 3.097 1.840 -6.673 1.00 95.88 92 PRO A C 1
ATOM 739 O O . PRO A 1 92 ? 2.739 2.636 -5.804 1.00 95.88 92 PRO A O 1
ATOM 742 N N . ILE A 1 93 ? 3.761 0.721 -6.373 1.00 95.69 93 ILE A N 1
ATOM 743 C CA . ILE A 1 93 ? 4.064 0.270 -5.012 1.00 95.69 93 ILE A CA 1
ATOM 744 C C . ILE A 1 93 ? 5.027 1.240 -4.328 1.00 95.69 93 ILE A C 1
ATOM 746 O O . ILE A 1 93 ? 4.796 1.614 -3.180 1.00 95.69 93 ILE A O 1
ATOM 750 N N . LYS A 1 94 ? 6.082 1.695 -5.017 1.00 92.62 94 LYS A N 1
ATOM 751 C CA . LYS A 1 94 ? 7.076 2.607 -4.428 1.00 92.62 94 LYS A CA 1
ATOM 752 C C . LYS A 1 94 ? 6.439 3.938 -4.031 1.00 92.62 94 LYS A C 1
ATOM 754 O O . LYS A 1 94 ? 6.669 4.429 -2.925 1.00 92.62 94 LYS A O 1
ATOM 759 N N . GLU A 1 95 ? 5.601 4.503 -4.898 1.00 95.31 95 GLU A N 1
ATOM 760 C CA . GLU A 1 95 ? 4.859 5.734 -4.622 1.00 95.31 95 GLU A CA 1
ATOM 761 C C . GLU A 1 95 ? 3.878 5.550 -3.454 1.00 95.31 95 GLU A C 1
ATOM 763 O O . GLU A 1 95 ? 3.816 6.401 -2.565 1.00 95.31 95 GLU A O 1
ATOM 768 N N . PHE A 1 96 ? 3.165 4.421 -3.420 1.00 96.50 96 PHE A N 1
ATOM 769 C CA . PHE A 1 96 ? 2.244 4.067 -2.342 1.00 96.50 96 PHE A CA 1
ATOM 770 C C . PHE A 1 96 ? 2.953 3.918 -0.985 1.00 96.50 96 PHE A C 1
ATOM 772 O O . PHE A 1 96 ? 2.550 4.543 -0.005 1.00 96.50 96 PHE A O 1
ATOM 779 N N . MET A 1 97 ? 4.055 3.167 -0.930 1.00 95.00 97 MET A N 1
ATOM 780 C CA . MET A 1 97 ? 4.835 2.963 0.296 1.00 95.00 97 MET A CA 1
ATOM 781 C C . MET A 1 97 ? 5.471 4.265 0.798 1.00 95.00 97 MET A C 1
ATOM 783 O O . MET A 1 97 ? 5.413 4.554 1.992 1.00 95.00 97 MET A O 1
ATOM 787 N N . THR A 1 98 ? 5.985 5.099 -0.114 1.00 95.12 98 THR A N 1
ATOM 788 C CA . THR A 1 98 ? 6.516 6.433 0.224 1.00 95.12 98 THR A CA 1
ATOM 789 C C . THR A 1 98 ? 5.435 7.329 0.835 1.00 95.12 98 THR A C 1
ATOM 791 O O . THR A 1 98 ? 5.710 8.112 1.744 1.00 95.12 98 THR A O 1
ATOM 794 N N . HIS A 1 99 ? 4.200 7.257 0.328 1.00 95.56 99 HIS A N 1
ATOM 795 C CA . HIS A 1 99 ? 3.072 7.999 0.893 1.00 95.56 99 HIS A CA 1
ATOM 796 C C . HIS A 1 99 ? 2.749 7.524 2.313 1.00 95.56 99 HIS A C 1
ATOM 798 O O . HIS A 1 99 ? 2.680 8.352 3.217 1.00 95.56 99 HIS A O 1
ATOM 804 N N . LEU A 1 100 ? 2.633 6.210 2.536 1.00 95.06 100 LEU A N 1
ATOM 805 C CA . LEU A 1 100 ? 2.351 5.654 3.865 1.00 95.06 100 LEU A CA 1
ATOM 806 C C . LEU A 1 100 ? 3.410 6.042 4.905 1.00 95.06 100 LEU A C 1
ATOM 808 O O . LEU A 1 100 ? 3.057 6.405 6.027 1.00 95.06 100 LEU A O 1
ATOM 812 N N . GLU A 1 101 ? 4.691 6.009 4.530 1.00 92.75 101 GLU A N 1
ATOM 813 C CA . GLU A 1 101 ? 5.792 6.446 5.394 1.00 92.75 101 GLU A CA 1
ATOM 814 C C . GLU A 1 101 ? 5.653 7.929 5.773 1.00 92.75 101 GLU A C 1
ATOM 816 O O . GLU A 1 101 ? 5.698 8.280 6.952 1.00 92.75 101 GLU A O 1
ATOM 821 N N . LYS A 1 102 ? 5.401 8.803 4.789 1.00 95.06 102 LYS A N 1
ATOM 822 C CA . LYS A 1 102 ? 5.200 10.246 5.016 1.00 95.06 102 LYS A CA 1
ATOM 823 C C . LYS A 1 102 ? 3.956 10.561 5.845 1.00 95.06 102 LYS A C 1
ATOM 825 O O . LYS A 1 102 ? 3.931 11.581 6.531 1.00 95.06 102 LYS A O 1
ATOM 830 N N . SER A 1 103 ? 2.934 9.713 5.779 1.00 93.44 103 SER A N 1
ATOM 831 C CA . SER A 1 103 ? 1.714 9.818 6.584 1.00 93.44 103 SER A CA 1
ATOM 832 C C . SER A 1 103 ? 1.857 9.232 7.992 1.00 93.44 103 SER A C 1
ATOM 834 O O . SER A 1 103 ? 0.867 9.168 8.717 1.00 93.44 103 SER A O 1
ATOM 836 N N . ASP A 1 104 ? 3.062 8.809 8.388 1.00 92.38 104 ASP A N 1
ATOM 837 C CA . ASP A 1 104 ? 3.350 8.197 9.688 1.00 92.38 104 ASP A CA 1
ATOM 838 C C . ASP A 1 104 ? 2.496 6.945 9.973 1.00 92.38 104 ASP A C 1
ATOM 840 O O . ASP A 1 104 ? 2.131 6.654 11.114 1.00 92.38 104 ASP A O 1
ATOM 844 N N . TYR A 1 105 ? 2.160 6.182 8.927 1.00 92.50 105 TYR A N 1
ATOM 845 C CA . TYR A 1 105 ? 1.348 4.975 9.055 1.00 92.50 105 TYR A CA 1
ATOM 846 C C . TYR A 1 105 ? 2.034 3.936 9.960 1.00 92.50 105 TYR A C 1
ATOM 848 O O . TYR A 1 105 ? 3.194 3.575 9.765 1.00 92.50 105 TYR A O 1
ATOM 856 N N . LYS A 1 106 ? 1.302 3.439 10.968 1.00 88.75 106 LYS A N 1
ATOM 857 C CA . LYS A 1 106 ? 1.809 2.486 11.981 1.00 88.75 106 LYS A CA 1
ATOM 858 C C . LYS A 1 106 ? 1.232 1.079 11.869 1.00 88.75 106 LYS A C 1
ATOM 860 O O . LYS A 1 106 ? 1.605 0.207 12.653 1.00 88.75 106 LYS A O 1
ATOM 865 N N . GLY A 1 107 ? 0.280 0.866 10.963 1.00 88.19 107 GLY A N 1
ATOM 866 C CA . GLY A 1 107 ? -0.332 -0.443 10.788 1.00 88.19 107 GLY A CA 1
ATOM 867 C C . GLY A 1 107 ? 0.643 -1.437 10.162 1.00 88.19 107 GLY A C 1
ATOM 868 O O . GLY A 1 107 ? 1.680 -1.074 9.607 1.00 88.19 107 GLY A O 1
ATOM 869 N N . ALA A 1 108 ? 0.310 -2.720 10.257 1.00 89.44 108 ALA A N 1
ATOM 870 C CA . ALA A 1 108 ? 1.105 -3.748 9.604 1.00 89.44 108 ALA A CA 1
ATOM 871 C C . ALA A 1 108 ? 0.963 -3.655 8.075 1.00 89.44 108 ALA A C 1
ATOM 873 O O . ALA A 1 108 ? -0.117 -3.353 7.555 1.00 89.44 108 ALA A O 1
ATOM 874 N N . VAL A 1 109 ? 2.077 -3.923 7.397 1.00 92.12 109 VAL A N 1
ATOM 875 C CA . VAL A 1 109 ? 2.182 -4.080 5.946 1.00 92.12 109 VAL A CA 1
ATOM 876 C C . VAL A 1 109 ? 2.566 -5.531 5.695 1.00 92.12 109 VAL A C 1
ATOM 878 O O . VAL A 1 109 ? 3.586 -5.991 6.212 1.00 92.12 109 VAL A O 1
ATOM 881 N N . ILE A 1 110 ? 1.737 -6.251 4.947 1.00 89.62 110 ILE A N 1
ATOM 882 C CA . ILE A 1 110 ? 1.950 -7.652 4.594 1.00 89.62 110 ILE A CA 1
ATOM 883 C C . ILE A 1 110 ? 2.246 -7.726 3.107 1.00 89.62 110 ILE A C 1
ATOM 885 O O . ILE A 1 110 ? 1.523 -7.169 2.288 1.00 89.62 110 ILE A O 1
ATOM 889 N N . ILE A 1 111 ? 3.335 -8.401 2.766 1.00 88.69 111 ILE A N 1
ATOM 890 C CA . ILE A 1 111 ? 3.709 -8.642 1.379 1.00 88.69 111 ILE A CA 1
ATOM 891 C C . ILE A 1 111 ? 3.087 -9.979 0.990 1.00 88.69 111 ILE A C 1
ATOM 893 O O . ILE A 1 111 ? 3.379 -10.994 1.625 1.00 88.69 111 ILE A O 1
ATOM 897 N N . GLU A 1 112 ? 2.238 -9.977 -0.034 1.00 87.06 112 GLU A N 1
ATOM 898 C CA . GLU A 1 112 ? 1.451 -11.137 -0.460 1.00 87.06 112 GLU A CA 1
ATOM 899 C C . GLU A 1 112 ? 1.822 -11.585 -1.878 1.00 87.06 112 GLU A C 1
ATOM 901 O O . GLU A 1 112 ? 1.010 -11.508 -2.792 1.00 87.06 112 GLU A O 1
ATOM 906 N N . PRO A 1 113 ? 3.047 -12.053 -2.124 1.00 81.19 113 PRO A N 1
ATOM 907 C CA . PRO A 1 113 ? 3.381 -12.626 -3.411 1.00 81.19 113 PRO A CA 1
ATOM 908 C C . PRO A 1 113 ? 2.875 -14.077 -3.474 1.00 81.19 113 PRO A C 1
ATOM 910 O O . PRO A 1 113 ? 3.160 -14.893 -2.591 1.00 81.19 113 PRO A O 1
ATOM 913 N N . GLY A 1 114 ? 2.147 -14.416 -4.531 1.00 74.62 114 GLY A N 1
ATOM 914 C CA . GLY A 1 114 ? 1.715 -15.763 -4.876 1.00 74.62 114 GLY A CA 1
ATOM 915 C C . GLY A 1 114 ? 2.923 -16.666 -5.104 1.00 74.62 114 GLY A C 1
ATOM 916 O O . GLY A 1 114 ? 4.031 -16.186 -5.336 1.00 74.62 114 GLY A O 1
ATOM 917 N N . SER A 1 115 ? 2.753 -17.987 -4.985 1.00 62.66 115 SER A N 1
ATOM 918 C CA . SER A 1 115 ? 3.885 -18.917 -5.059 1.00 62.66 115 SER A CA 1
ATOM 919 C C . SER A 1 115 ? 4.561 -18.853 -6.433 1.00 62.66 115 SER A C 1
ATOM 921 O O . SER A 1 115 ? 4.118 -19.488 -7.390 1.00 62.66 115 SER A O 1
ATOM 923 N N . THR A 1 116 ? 5.653 -18.106 -6.524 1.00 53.19 116 THR A N 1
ATOM 924 C CA . THR A 1 116 ? 6.558 -18.106 -7.664 1.00 53.19 116 THR A CA 1
ATOM 925 C C . THR A 1 116 ? 7.830 -18.846 -7.262 1.00 53.19 116 THR A C 1
ATOM 927 O O . THR A 1 116 ? 8.294 -18.740 -6.133 1.00 53.19 116 THR A O 1
ATOM 930 N N . ASP A 1 117 ? 8.266 -19.702 -8.187 1.00 52.06 117 ASP A N 1
ATOM 931 C CA . ASP A 1 117 ? 9.354 -20.689 -8.177 1.00 52.06 117 ASP A CA 1
ATOM 932 C C . ASP A 1 117 ? 10.416 -20.583 -7.052 1.00 52.06 117 ASP A C 1
ATOM 934 O O . ASP A 1 117 ? 10.942 -19.515 -6.747 1.00 52.06 117 ASP A O 1
ATOM 938 N N . GLN A 1 118 ? 10.832 -21.739 -6.512 1.00 52.22 118 GLN A N 1
ATOM 939 C CA . GLN A 1 118 ? 11.836 -21.910 -5.439 1.00 52.22 118 GLN A CA 1
ATOM 940 C C . GLN A 1 118 ? 13.191 -21.226 -5.706 1.00 52.22 118 GLN A C 1
ATOM 942 O O . GLN A 1 118 ? 14.028 -21.136 -4.809 1.00 52.22 118 GLN A O 1
ATOM 947 N N . LYS A 1 119 ? 13.430 -20.773 -6.939 1.00 50.16 119 LYS A N 1
ATOM 948 C CA . LYS A 1 119 ? 14.689 -20.182 -7.394 1.00 50.16 119 LYS A CA 1
ATOM 949 C C . LYS A 1 119 ? 14.884 -18.726 -6.968 1.00 50.16 119 LYS A C 1
ATOM 951 O O . LYS A 1 119 ? 16.028 -18.287 -6.944 1.00 50.16 119 LYS A O 1
ATOM 956 N N . PHE A 1 120 ? 13.822 -18.005 -6.601 1.00 53.41 120 PHE A N 1
ATOM 957 C CA . PHE A 1 120 ? 13.902 -16.624 -6.110 1.00 53.41 120 PHE A CA 1
ATOM 958 C C . PHE A 1 120 ? 12.831 -16.390 -5.036 1.00 53.41 120 PHE A C 1
ATOM 960 O O . PHE A 1 120 ? 11.666 -16.199 -5.377 1.00 53.41 120 PHE A O 1
ATOM 967 N N . PRO A 1 121 ? 13.181 -16.421 -3.736 1.00 63.62 121 PRO A N 1
ATOM 968 C CA . PRO A 1 121 ? 12.198 -16.303 -2.668 1.00 63.62 121 PRO A CA 1
ATOM 969 C C . PRO A 1 121 ? 11.508 -14.945 -2.760 1.00 63.62 121 PRO A C 1
ATOM 971 O O . PRO A 1 121 ? 12.162 -13.910 -2.642 1.00 63.62 121 PRO A O 1
ATOM 974 N N . ASN A 1 122 ? 10.188 -14.943 -2.925 1.00 69.38 122 ASN A N 1
ATOM 975 C CA . ASN A 1 122 ? 9.404 -13.722 -3.095 1.00 69.38 122 ASN A CA 1
ATOM 976 C C . ASN A 1 122 ? 9.651 -12.656 -2.012 1.00 69.38 122 ASN A C 1
ATOM 978 O O . ASN A 1 122 ? 9.566 -11.459 -2.276 1.00 69.38 122 ASN A O 1
ATOM 982 N N . PHE A 1 123 ? 9.978 -13.100 -0.797 1.00 69.06 123 PHE A N 1
ATOM 983 C CA . PHE A 1 123 ? 10.366 -12.232 0.307 1.00 69.06 123 PHE A CA 1
ATOM 984 C C . PHE A 1 123 ? 11.646 -11.436 0.008 1.00 69.06 123 PHE A C 1
ATOM 986 O O . PHE A 1 123 ? 11.673 -10.235 0.247 1.00 69.06 123 PHE A O 1
ATOM 993 N N . LEU A 1 124 ? 12.681 -12.065 -0.563 1.00 71.94 124 LEU A N 1
ATOM 994 C CA . LEU A 1 124 ? 13.949 -11.394 -0.873 1.00 71.94 124 LEU A CA 1
ATOM 995 C C . LEU A 1 124 ? 13.803 -10.379 -2.013 1.00 71.94 124 LEU A C 1
ATOM 997 O O . LEU A 1 124 ? 14.388 -9.304 -1.937 1.00 71.94 124 LEU A O 1
ATOM 1001 N N . ASN A 1 125 ? 12.987 -10.678 -3.029 1.00 71.81 125 ASN A N 1
ATOM 1002 C CA . ASN A 1 125 ? 12.685 -9.710 -4.093 1.00 71.81 125 ASN A CA 1
ATOM 1003 C C . ASN A 1 125 ? 11.941 -8.495 -3.536 1.00 71.81 125 ASN A C 1
ATOM 1005 O O . ASN A 1 125 ? 12.313 -7.360 -3.806 1.00 71.81 125 ASN A O 1
ATOM 1009 N N . ALA A 1 126 ? 10.953 -8.727 -2.672 1.00 71.19 126 ALA A N 1
ATOM 1010 C CA . ALA A 1 126 ? 10.257 -7.633 -2.020 1.00 71.19 126 ALA A CA 1
ATOM 1011 C C . ALA A 1 126 ? 11.203 -6.784 -1.157 1.00 71.19 126 ALA A C 1
ATOM 1013 O O . ALA A 1 126 ? 11.117 -5.561 -1.175 1.00 71.19 126 ALA A O 1
ATOM 1014 N N . MET A 1 127 ? 12.136 -7.416 -0.435 1.00 74.94 127 MET A N 1
ATOM 1015 C CA . MET A 1 127 ? 13.149 -6.695 0.334 1.00 74.94 127 MET A CA 1
ATOM 1016 C C . MET A 1 127 ? 14.075 -5.849 -0.547 1.00 74.94 127 MET A C 1
ATOM 1018 O O . MET A 1 127 ? 14.458 -4.757 -0.127 1.00 74.94 127 MET A O 1
ATOM 1022 N N . TYR A 1 128 ? 14.428 -6.348 -1.734 1.00 73.25 128 TYR A N 1
ATOM 1023 C CA . TYR A 1 128 ? 15.237 -5.647 -2.730 1.00 73.25 128 TYR A CA 1
ATOM 1024 C C . TYR A 1 128 ? 14.521 -4.418 -3.285 1.00 73.25 128 TYR A C 1
ATOM 1026 O O . TYR A 1 128 ? 15.028 -3.308 -3.139 1.00 73.25 128 TYR A O 1
ATOM 1034 N N . ASP A 1 129 ? 13.328 -4.596 -3.850 1.00 74.38 129 ASP A N 1
ATOM 1035 C CA . ASP A 1 129 ? 12.620 -3.517 -4.546 1.00 74.38 129 ASP A CA 1
ATOM 1036 C C . ASP A 1 129 ? 12.066 -2.452 -3.597 1.00 74.38 129 ASP A C 1
ATOM 1038 O O . ASP A 1 129 ? 11.972 -1.273 -3.949 1.00 74.38 129 ASP A O 1
ATOM 1042 N N . LEU A 1 130 ? 11.731 -2.847 -2.367 1.00 76.81 130 LEU A N 1
ATOM 1043 C CA . LEU A 1 130 ? 11.322 -1.920 -1.314 1.00 76.81 130 LEU A CA 1
ATOM 1044 C C . LEU A 1 130 ? 12.509 -1.353 -0.522 1.00 76.81 130 LEU A C 1
ATOM 1046 O O . LEU A 1 130 ? 12.282 -0.627 0.442 1.00 76.81 130 LEU A O 1
ATOM 1050 N N . GLU A 1 131 ? 13.749 -1.695 -0.892 1.00 74.50 131 GLU A N 1
ATOM 1051 C CA . GLU A 1 131 ? 14.980 -1.242 -0.228 1.00 74.50 131 GLU A CA 1
ATOM 1052 C C . GLU A 1 131 ? 14.939 -1.461 1.302 1.00 74.50 131 GLU A C 1
ATOM 1054 O O . GLU A 1 131 ? 15.427 -0.656 2.097 1.00 74.50 131 GLU A O 1
ATOM 1059 N N . THR A 1 132 ? 14.324 -2.563 1.745 1.00 73.00 132 THR A N 1
ATOM 1060 C CA . THR A 1 132 ? 14.100 -2.807 3.177 1.00 73.00 132 THR A CA 1
ATOM 1061 C C . THR A 1 132 ? 15.416 -3.075 3.913 1.00 73.00 132 THR A C 1
ATOM 1063 O O . THR A 1 132 ? 16.316 -3.722 3.364 1.00 73.00 132 THR A O 1
ATOM 1066 N N . PRO A 1 133 ? 15.543 -2.639 5.178 1.00 66.06 133 PRO A N 1
ATOM 1067 C CA . PRO A 1 133 ? 16.718 -2.939 5.982 1.00 66.06 133 PRO A CA 1
ATOM 1068 C C . PRO A 1 133 ? 16.751 -4.416 6.393 1.00 66.06 133 PRO A C 1
ATOM 1070 O O . PRO A 1 133 ? 15.732 -5.001 6.763 1.00 66.06 133 PRO A O 1
ATOM 1073 N N . VAL A 1 134 ? 17.950 -5.003 6.400 1.00 61.62 134 VAL A N 1
ATOM 1074 C CA . VAL A 1 134 ? 18.165 -6.417 6.775 1.00 61.62 134 VAL A CA 1
ATOM 1075 C C . VAL A 1 134 ? 18.071 -6.645 8.290 1.00 61.62 134 VAL A C 1
ATOM 1077 O O . VAL A 1 134 ? 17.702 -7.729 8.737 1.00 61.62 134 VAL A O 1
ATOM 1080 N N . TYR A 1 135 ? 18.349 -5.616 9.097 1.00 57.66 135 TYR A N 1
ATOM 1081 C CA . TYR A 1 135 ? 18.363 -5.698 10.560 1.00 57.66 135 TYR A CA 1
ATOM 1082 C C . TYR A 1 135 ? 17.451 -4.638 11.197 1.00 57.66 135 TYR A C 1
ATOM 1084 O O . TYR A 1 135 ? 17.467 -3.471 10.808 1.00 57.66 135 TYR A O 1
ATOM 1092 N N . ARG A 1 136 ? 16.682 -5.022 12.230 1.00 47.53 136 ARG A N 1
ATOM 1093 C CA . ARG A 1 136 ? 16.003 -4.071 13.131 1.00 47.53 136 ARG A CA 1
ATOM 1094 C C . ARG A 1 136 ? 16.959 -3.652 14.261 1.00 47.53 136 ARG A C 1
ATOM 1096 O O . ARG A 1 136 ? 17.349 -4.497 15.056 1.00 47.53 136 ARG A O 1
ATOM 1103 N N . LEU A 1 137 ? 17.193 -2.336 14.371 1.00 43.88 137 LEU A N 1
ATOM 1104 C CA . LEU A 1 137 ? 17.677 -1.569 15.541 1.00 43.88 137 LEU A CA 1
ATOM 1105 C C . LEU A 1 137 ? 19.164 -1.680 15.950 1.00 43.88 137 LEU A C 1
ATOM 1107 O O . LEU A 1 137 ? 19.493 -2.471 16.826 1.00 43.88 137 LEU A O 1
ATOM 1111 N N . HIS A 1 138 ? 20.012 -0.760 15.466 1.00 34.44 138 HIS A N 1
ATOM 1112 C CA . HIS A 1 138 ? 20.755 0.230 16.284 1.00 34.44 138 HIS A CA 1
ATOM 1113 C C . HIS A 1 138 ? 21.745 1.032 15.414 1.00 34.44 138 HIS A C 1
ATOM 1115 O O . HIS A 1 138 ? 22.669 0.453 14.856 1.00 34.44 138 HIS A O 1
ATOM 1121 N N . GLY A 1 139 ? 21.599 2.361 15.381 1.00 39.75 139 GLY A N 1
ATOM 1122 C CA . GLY A 1 139 ? 22.656 3.294 14.964 1.00 39.75 139 GLY A CA 1
ATOM 1123 C C . GLY A 1 139 ? 22.709 3.637 13.471 1.00 39.75 139 GLY A C 1
ATOM 1124 O O . GLY A 1 139 ? 23.161 2.833 12.669 1.00 39.75 139 GLY A O 1
ATOM 1125 N N . ASP A 1 140 ? 22.265 4.854 13.141 1.00 49.88 140 ASP A N 1
ATOM 1126 C CA . ASP A 1 140 ? 22.665 5.811 12.085 1.00 49.88 140 ASP A CA 1
ATOM 1127 C C . ASP A 1 140 ? 23.096 5.378 10.668 1.00 49.88 140 ASP A C 1
ATOM 1129 O O . ASP A 1 140 ? 23.412 6.246 9.855 1.00 49.88 140 ASP A O 1
ATOM 1133 N N . LYS A 1 141 ? 23.068 4.097 10.294 1.00 48.41 141 LYS A N 1
ATOM 1134 C CA . LYS A 1 141 ? 23.296 3.626 8.920 1.00 48.41 141 LYS A CA 1
ATOM 1135 C C . LYS A 1 141 ? 22.459 2.378 8.665 1.00 48.41 141 LYS A C 1
ATOM 1137 O O . LYS A 1 141 ? 22.855 1.267 9.002 1.00 48.41 141 LYS A O 1
ATOM 1142 N N . THR A 1 142 ? 21.277 2.554 8.086 1.00 54.28 142 THR A N 1
ATOM 1143 C CA . THR A 1 142 ? 20.445 1.433 7.646 1.00 54.28 142 THR A CA 1
ATOM 1144 C C . THR A 1 142 ? 21.053 0.832 6.384 1.00 54.28 142 THR A C 1
ATOM 1146 O O . THR A 1 142 ? 20.893 1.381 5.301 1.00 54.28 142 THR A O 1
ATOM 1149 N N . THR A 1 143 ? 21.772 -0.280 6.530 1.00 60.62 143 THR A N 1
ATOM 1150 C CA . THR A 1 143 ? 22.172 -1.136 5.406 1.00 60.62 143 THR A CA 1
ATOM 1151 C C . THR A 1 143 ? 20.910 -1.725 4.773 1.00 60.62 143 THR A C 1
ATOM 1153 O O . THR A 1 143 ? 20.192 -2.495 5.425 1.00 60.62 143 THR A O 1
ATOM 1156 N N . ALA A 1 144 ? 20.614 -1.337 3.534 1.00 66.44 144 ALA A N 1
ATOM 1157 C CA . ALA A 1 144 ? 19.502 -1.891 2.773 1.00 66.44 144 ALA A CA 1
ATOM 1158 C C . ALA A 1 144 ? 19.833 -3.322 2.324 1.00 66.44 144 ALA A C 1
ATOM 1160 O O . ALA A 1 144 ? 20.997 -3.727 2.269 1.00 66.44 144 ALA A O 1
ATOM 1161 N N . TRP A 1 145 ? 18.819 -4.117 1.984 1.00 63.72 145 TRP A N 1
ATOM 1162 C CA . TRP A 1 145 ? 19.040 -5.454 1.425 1.00 63.72 145 TRP A CA 1
ATOM 1163 C C . TRP A 1 145 ? 19.929 -5.430 0.175 1.00 63.72 145 TRP A C 1
ATOM 1165 O O . TRP A 1 145 ? 20.791 -6.293 0.017 1.00 63.72 145 TRP A O 1
ATOM 1175 N N . THR A 1 146 ? 19.786 -4.407 -0.668 1.00 65.62 146 THR A N 1
ATOM 1176 C CA . THR A 1 146 ? 20.624 -4.169 -1.852 1.00 65.62 146 THR A CA 1
ATOM 1177 C C . THR A 1 146 ? 22.115 -4.075 -1.510 1.00 65.62 146 THR A C 1
ATOM 1179 O O . THR A 1 146 ? 22.934 -4.665 -2.217 1.00 65.62 146 THR A O 1
ATOM 1182 N N . ASP A 1 147 ? 22.470 -3.417 -0.402 1.00 66.00 147 ASP A N 1
ATOM 1183 C CA . ASP A 1 147 ? 23.856 -3.293 0.070 1.00 66.00 147 ASP A CA 1
ATOM 1184 C C . ASP A 1 147 ? 24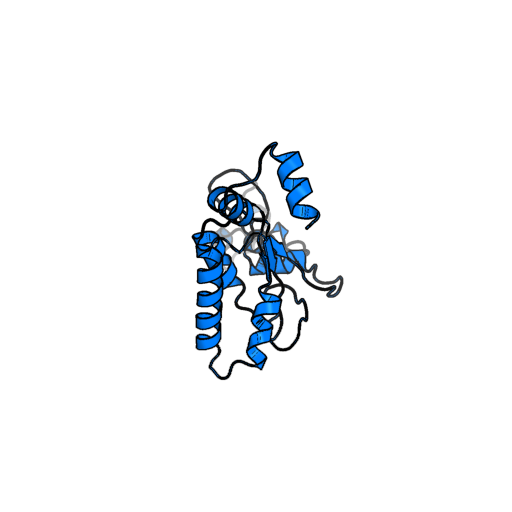.445 -4.650 0.488 1.00 66.00 147 ASP A C 1
ATOM 1186 O O . ASP A 1 147 ? 25.637 -4.904 0.315 1.00 66.00 147 ASP A O 1
ATOM 1190 N N . VAL A 1 148 ? 23.613 -5.545 1.035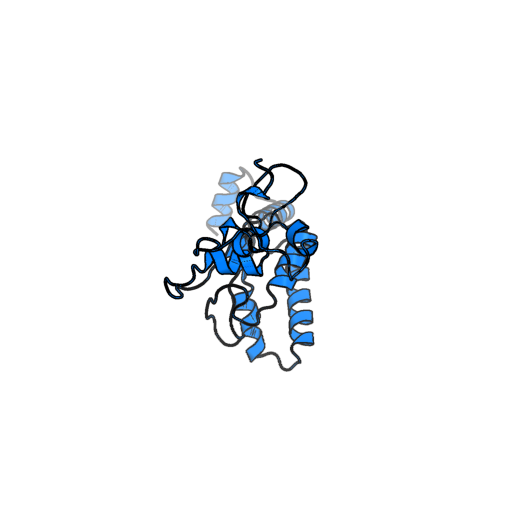 1.00 66.81 148 VAL A N 1
ATOM 1191 C CA . VAL A 1 148 ? 24.029 -6.892 1.455 1.00 66.81 148 VAL A CA 1
ATOM 1192 C C . VAL A 1 148 ? 24.106 -7.840 0.262 1.00 66.81 148 VAL A C 1
ATOM 1194 O O . VAL A 1 148 ? 25.119 -8.516 0.092 1.00 66.81 148 VAL A O 1
ATOM 1197 N N . GLN A 1 149 ? 23.072 -7.868 -0.583 1.00 67.25 149 GLN A N 1
ATOM 1198 C CA . GLN A 1 149 ? 23.006 -8.719 -1.773 1.00 67.25 149 GLN A CA 1
ATOM 1199 C C . GLN A 1 149 ? 24.111 -8.379 -2.782 1.00 67.25 149 GLN A C 1
ATOM 1201 O O . GLN A 1 149 ? 24.735 -9.282 -3.333 1.00 67.25 149 GLN A O 1
ATOM 1206 N N . GLY A 1 150 ? 24.359 -7.091 -3.034 1.00 65.12 150 GLY A N 1
ATOM 1207 C CA . GLY A 1 150 ? 25.450 -6.643 -3.905 1.00 65.12 150 GLY A CA 1
ATOM 1208 C C . GLY A 1 150 ? 26.820 -6.652 -3.221 1.00 65.12 150 GLY A C 1
ATOM 1209 O O . GLY A 1 150 ? 27.847 -6.498 -3.882 1.00 65.12 150 GLY A O 1
ATOM 1210 N N . GLY A 1 151 ? 26.841 -6.817 -1.897 1.00 65.38 151 GLY A N 1
ATOM 1211 C CA . GLY A 1 151 ? 28.041 -6.800 -1.080 1.00 65.38 151 GLY A CA 1
ATOM 1212 C C . GLY A 1 151 ? 28.851 -8.093 -1.147 1.00 65.38 151 GLY A C 1
ATOM 1213 O O . GLY A 1 151 ? 28.451 -9.114 -1.708 1.00 65.38 151 GLY A O 1
ATOM 1214 N N . TYR A 1 152 ? 30.017 -8.058 -0.502 1.00 60.69 152 TYR A N 1
ATOM 1215 C CA . TYR A 1 152 ? 30.955 -9.182 -0.426 1.00 60.69 152 TYR A CA 1
ATOM 1216 C C . TYR A 1 152 ? 30.293 -10.497 0.028 1.00 60.69 152 TYR A C 1
ATOM 1218 O O . TYR A 1 152 ? 30.579 -11.554 -0.524 1.00 60.69 152 TYR A O 1
ATOM 1226 N N . PHE A 1 153 ? 29.366 -10.426 0.989 1.00 62.28 153 PHE A N 1
ATOM 1227 C CA . PHE A 1 153 ? 28.666 -11.588 1.550 1.00 62.28 153 PHE A CA 1
ATOM 1228 C C . PHE A 1 153 ? 27.405 -12.016 0.777 1.00 62.28 153 PHE A C 1
ATOM 1230 O O . PHE A 1 153 ? 26.849 -13.067 1.084 1.00 62.28 153 PHE A O 1
ATOM 1237 N N . GLY A 1 154 ? 26.948 -11.236 -0.207 1.00 58.72 154 GLY A N 1
ATOM 1238 C CA . GLY A 1 154 ? 25.794 -11.575 -1.049 1.00 58.72 154 GLY A CA 1
ATOM 1239 C C . GLY A 1 154 ? 26.143 -12.429 -2.272 1.00 58.72 154 GLY A C 1
ATOM 1240 O O . GLY A 1 154 ? 25.254 -12.977 -2.922 1.00 58.72 154 GLY A O 1
ATOM 1241 N N . ASN A 1 155 ? 27.434 -12.588 -2.572 1.00 57.94 155 ASN A N 1
ATOM 1242 C CA . ASN A 1 155 ? 27.909 -13.393 -3.690 1.00 57.94 155 ASN A CA 1
ATOM 1243 C C . ASN A 1 155 ? 28.124 -14.851 -3.257 1.00 57.94 155 ASN A C 1
ATOM 1245 O O . ASN A 1 155 ? 28.926 -15.147 -2.377 1.00 57.94 155 ASN A O 1
ATOM 1249 N N . SER A 1 156 ? 27.437 -15.788 -3.914 1.00 52.88 156 SER A N 1
ATOM 1250 C CA . SER A 1 156 ? 27.566 -17.236 -3.676 1.00 52.88 156 SER A CA 1
ATOM 1251 C C . SER A 1 156 ? 28.782 -17.877 -4.362 1.00 52.88 156 SER A C 1
ATOM 1253 O O . SER A 1 156 ? 28.931 -19.098 -4.348 1.00 52.88 156 SER A O 1
ATOM 1255 N N . TYR A 1 157 ? 29.655 -17.069 -4.968 1.00 55.12 157 TYR A N 1
ATOM 1256 C CA . TYR A 1 157 ? 30.964 -17.488 -5.457 1.00 55.12 157 TYR A CA 1
ATOM 1257 C C . TYR A 1 157 ? 32.052 -16.882 -4.573 1.00 55.12 157 TYR A C 1
ATOM 1259 O O . TYR A 1 157 ? 31.989 -15.712 -4.198 1.00 55.12 157 TYR A O 1
ATOM 1267 N N . ILE A 1 158 ? 33.065 -17.685 -4.245 1.00 55.97 158 ILE A N 1
ATOM 1268 C CA . ILE A 1 158 ? 34.254 -17.196 -3.547 1.00 55.97 158 ILE A CA 1
ATOM 1269 C C . ILE A 1 158 ? 34.912 -16.169 -4.483 1.00 55.97 158 ILE A C 1
ATOM 1271 O O . ILE A 1 158 ? 35.155 -16.511 -5.645 1.00 55.97 158 ILE A O 1
ATOM 1275 N N . PRO A 1 159 ? 35.192 -14.932 -4.039 1.00 51.81 159 PRO A N 1
ATOM 1276 C CA . PRO A 1 159 ? 35.968 -13.998 -4.836 1.00 51.81 159 PRO A CA 1
ATOM 1277 C C . PRO A 1 159 ? 37.300 -14.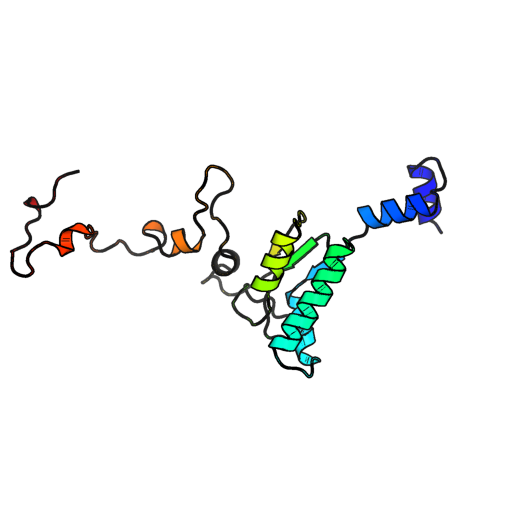662 -5.183 1.00 51.81 159 PRO A C 1
ATOM 1279 O O . PRO A 1 159 ? 38.094 -14.976 -4.298 1.00 51.81 159 PRO A O 1
ATOM 1282 N N . SER A 1 160 ? 37.548 -14.895 -6.471 1.00 54.59 160 SER A N 1
ATOM 1283 C CA . SER A 1 160 ? 38.787 -15.532 -6.935 1.00 54.59 160 SER A CA 1
ATOM 1284 C C . SER A 1 160 ? 40.030 -14.694 -6.606 1.00 54.59 160 SER A C 1
ATOM 1286 O O . SER A 1 160 ? 41.149 -15.195 -6.661 1.00 54.59 160 SER A O 1
ATOM 1288 N N . PHE A 1 161 ? 39.832 -13.417 -6.267 1.00 55.97 161 PHE A N 1
ATOM 1289 C CA . PHE A 1 161 ? 40.819 -12.510 -5.703 1.00 55.97 161 PHE A CA 1
ATOM 1290 C C . PHE A 1 161 ? 40.103 -11.377 -4.950 1.00 55.97 161 PHE A C 1
ATOM 1292 O O . PHE A 1 161 ? 39.085 -10.859 -5.408 1.00 55.97 161 PHE A O 1
ATOM 1299 N N . VAL A 1 162 ? 40.657 -10.961 -3.811 1.00 52.91 162 VAL A N 1
ATOM 1300 C CA . VAL A 1 162 ? 40.378 -9.649 -3.217 1.00 52.91 162 VAL A CA 1
ATOM 1301 C C . VAL A 1 162 ? 41.520 -8.760 -3.672 1.00 52.91 162 VAL A C 1
ATOM 1303 O O . VAL A 1 162 ? 42.641 -8.919 -3.204 1.00 52.91 162 VAL A O 1
ATOM 1306 N N . THR A 1 163 ? 41.274 -7.871 -4.630 1.00 52.59 163 THR A N 1
ATOM 1307 C CA . THR A 1 163 ? 42.229 -6.806 -4.946 1.00 52.59 163 THR A CA 1
ATOM 1308 C C . THR A 1 163 ? 41.869 -5.588 -4.106 1.00 52.59 163 THR A C 1
ATOM 1310 O O . THR A 1 163 ? 40.819 -4.989 -4.356 1.00 52.59 163 THR A O 1
ATOM 1313 N N . PRO A 1 164 ? 42.690 -5.192 -3.122 1.00 52.88 164 PRO A N 1
ATOM 1314 C CA . PRO A 1 164 ? 42.481 -3.939 -2.418 1.00 52.88 164 PRO A CA 1
ATOM 1315 C C . PRO A 1 164 ? 42.519 -2.760 -3.394 1.00 52.88 164 PRO A C 1
ATOM 1317 O O . PRO A 1 164 ? 43.285 -2.772 -4.360 1.00 52.88 164 PRO A O 1
ATOM 1320 N N . GLY A 1 165 ? 41.742 -1.710 -3.119 1.00 52.31 165 GLY A N 1
ATOM 1321 C CA . GLY A 1 165 ? 41.672 -0.512 -3.966 1.00 52.31 165 GLY A CA 1
ATOM 1322 C C . GLY A 1 165 ? 43.007 0.222 -4.166 1.00 52.31 165 GLY A C 1
ATOM 1323 O O . GLY A 1 165 ? 43.102 1.052 -5.059 1.00 52.31 165 GLY A O 1
ATOM 1324 N N . TYR A 1 166 ? 44.053 -0.098 -3.392 1.00 55.66 166 TYR A N 1
ATOM 1325 C CA . TYR A 1 166 ? 45.406 0.433 -3.588 1.00 55.66 166 TYR A CA 1
ATOM 1326 C C . TYR A 1 166 ? 46.207 -0.295 -4.682 1.00 55.66 166 TYR A C 1
ATOM 1328 O O . TYR A 1 166 ? 47.238 0.206 -5.116 1.00 55.66 166 TYR A O 1
ATOM 1336 N N . LEU A 1 167 ? 45.757 -1.454 -5.181 1.00 50.84 167 LEU A N 1
ATOM 1337 C CA . LEU A 1 167 ? 46.456 -2.143 -6.273 1.00 50.84 167 LEU A CA 1
ATOM 1338 C C . LEU A 1 167 ? 46.363 -1.395 -7.609 1.00 50.84 167 LEU A C 1
ATOM 1340 O O . LEU A 1 167 ? 47.160 -1.657 -8.507 1.00 50.84 167 LEU A O 1
ATOM 1344 N N . SER A 1 168 ? 45.458 -0.419 -7.741 1.00 49.53 168 SER A N 1
ATOM 1345 C CA . SER A 1 168 ? 45.397 0.440 -8.928 1.00 49.53 168 SER A CA 1
ATOM 1346 C C . SER A 1 168 ? 46.625 1.344 -9.094 1.00 49.53 168 SER A C 1
ATOM 1348 O O . SER A 1 168 ? 46.781 1.935 -10.161 1.00 49.53 168 SER A O 1
ATOM 1350 N N . SER A 1 169 ? 47.486 1.472 -8.073 1.00 52.56 169 SER A N 1
ATOM 1351 C CA . SER A 1 169 ? 48.750 2.217 -8.152 1.00 52.56 169 SER A CA 1
ATOM 1352 C C . SER A 1 169 ? 49.984 1.340 -8.380 1.00 52.56 169 SER A C 1
ATOM 1354 O O . SER A 1 169 ? 51.090 1.873 -8.433 1.00 52.56 169 SER A O 1
ATOM 1356 N N . VAL A 1 170 ? 49.834 0.018 -8.509 1.00 55.22 170 VAL A N 1
ATOM 1357 C CA . VAL A 1 170 ? 50.959 -0.855 -8.870 1.00 55.22 170 VAL A CA 1
ATOM 1358 C C . VAL A 1 170 ? 51.181 -0.736 -10.376 1.00 55.22 170 VAL A C 1
ATOM 1360 O O . VAL A 1 170 ? 50.257 -0.934 -11.167 1.00 55.22 170 VAL A O 1
ATOM 1363 N N . GLU A 1 171 ? 52.396 -0.355 -10.780 1.00 56.59 171 GLU A N 1
ATOM 1364 C CA . GLU A 1 171 ? 52.780 -0.253 -12.189 1.00 56.59 171 GLU A CA 1
ATOM 1365 C C . GLU A 1 171 ? 52.379 -1.523 -12.949 1.00 56.59 171 GLU A C 1
ATOM 1367 O O . GLU A 1 171 ? 52.767 -2.630 -12.579 1.00 56.59 171 GLU A O 1
ATOM 1372 N N . LYS A 1 172 ? 51.643 -1.354 -14.056 1.00 54.84 172 LYS A N 1
ATOM 1373 C CA . LYS A 1 172 ? 51.094 -2.442 -14.890 1.00 54.84 172 LYS A CA 1
ATOM 1374 C C . LYS A 1 172 ? 52.127 -3.466 -15.394 1.00 54.84 172 LYS A C 1
ATOM 1376 O O . LYS A 1 172 ? 51.724 -4.505 -15.903 1.00 54.84 172 LYS A O 1
ATOM 1381 N N . ASN A 1 173 ? 53.424 -3.179 -15.263 1.00 55.53 173 ASN A N 1
ATOM 1382 C CA . ASN A 1 173 ? 54.528 -3.997 -15.769 1.00 55.53 173 ASN A CA 1
ATOM 1383 C C . ASN A 1 173 ? 55.461 -4.541 -14.670 1.00 55.53 173 ASN A C 1
ATOM 1385 O O . ASN A 1 173 ? 56.488 -5.135 -14.998 1.00 55.53 173 ASN A O 1
ATOM 1389 N N . ALA A 1 174 ? 55.141 -4.354 -13.386 1.00 59.56 174 ALA A N 1
ATOM 1390 C CA . ALA A 1 174 ? 55.918 -4.947 -12.302 1.00 59.56 174 ALA A CA 1
ATOM 1391 C C . ALA A 1 174 ? 55.421 -6.379 -12.009 1.00 59.56 174 ALA A C 1
ATOM 1393 O O . ALA A 1 174 ? 54.211 -6.588 -11.881 1.00 59.56 174 ALA A O 1
ATOM 1394 N N . PRO A 1 175 ? 56.311 -7.385 -11.894 1.00 55.84 175 PRO A N 1
ATOM 1395 C CA . PRO A 1 175 ? 55.908 -8.727 -11.493 1.00 55.84 175 PRO A CA 1
ATOM 1396 C C . PRO A 1 175 ? 55.325 -8.690 -10.077 1.00 55.84 175 PRO A C 1
ATOM 1398 O O . PRO A 1 175 ? 56.013 -8.368 -9.110 1.00 55.84 175 PRO A O 1
ATOM 1401 N N . PHE A 1 176 ? 54.039 -9.017 -9.968 1.00 59.91 176 PHE A N 1
ATOM 1402 C CA . PHE A 1 176 ? 53.330 -9.106 -8.698 1.00 59.91 176 PHE A CA 1
ATOM 1403 C C . PHE A 1 176 ? 53.825 -10.329 -7.919 1.00 59.91 176 PHE A C 1
ATOM 1405 O O . PHE A 1 176 ? 53.646 -11.467 -8.358 1.00 59.91 176 PHE A O 1
ATOM 1412 N N . THR A 1 177 ? 54.453 -10.111 -6.765 1.00 62.38 177 THR A N 1
ATOM 1413 C CA . THR A 1 177 ? 54.869 -11.194 -5.866 1.00 62.38 177 THR A CA 1
ATOM 1414 C C . THR A 1 177 ? 54.019 -11.179 -4.606 1.00 62.38 177 THR A C 1
ATOM 1416 O O . THR A 1 177 ? 53.809 -10.132 -4.002 1.00 62.38 177 THR A O 1
ATOM 1419 N N . TRP A 1 178 ? 53.568 -12.348 -4.150 1.00 56.34 178 TRP A N 1
ATOM 1420 C CA . TRP A 1 178 ? 52.764 -12.484 -2.924 1.00 56.34 178 TRP A CA 1
ATOM 1421 C C . TRP A 1 178 ? 53.444 -11.910 -1.667 1.00 56.34 178 TRP A C 1
ATOM 1423 O O . TRP A 1 178 ? 52.766 -11.539 -0.719 1.00 56.34 178 TRP A O 1
ATOM 1433 N N . SER A 1 179 ? 54.773 -11.775 -1.683 1.00 62.66 179 SER A N 1
ATOM 1434 C CA . SER A 1 179 ? 55.577 -11.127 -0.638 1.00 62.66 179 SER A CA 1
ATOM 1435 C C . SER A 1 179 ? 55.442 -9.600 -0.566 1.00 62.66 179 SER A C 1
ATOM 1437 O O . SER A 1 179 ? 55.951 -9.001 0.375 1.00 62.66 179 SER A O 1
ATOM 1439 N N . SER A 1 180 ? 54.822 -8.966 -1.564 1.00 57.44 180 SER A N 1
ATOM 1440 C CA . SER A 1 180 ? 54.651 -7.507 -1.640 1.00 57.44 180 SER A CA 1
ATOM 1441 C C . SER A 1 180 ? 53.328 -7.014 -1.050 1.00 57.44 180 SER A C 1
ATOM 1443 O O . SER A 1 180 ? 53.108 -5.806 -0.959 1.00 57.44 180 SER A O 1
ATOM 1445 N N . LEU A 1 181 ? 52.458 -7.932 -0.619 1.00 57.16 181 LEU A N 1
ATOM 1446 C CA . LEU A 1 181 ? 51.267 -7.581 0.141 1.00 57.16 181 LEU A CA 1
ATOM 1447 C C . LEU A 1 181 ? 51.671 -7.286 1.592 1.00 57.16 181 LEU A C 1
ATOM 1449 O O . LEU A 1 181 ? 52.365 -8.108 2.197 1.00 57.16 181 LEU A O 1
ATOM 1453 N N . PRO A 1 182 ? 51.253 -6.147 2.172 1.00 53.09 182 PRO A N 1
ATOM 1454 C CA . PRO A 1 182 ? 51.354 -5.974 3.609 1.00 53.09 182 PRO A CA 1
ATOM 1455 C C . PRO A 1 182 ? 50.540 -7.086 4.277 1.00 53.09 182 PRO A C 1
ATOM 1457 O O . PRO A 1 182 ? 49.376 -7.303 3.940 1.00 53.09 182 PRO A O 1
ATOM 1460 N N . LEU A 1 183 ? 51.183 -7.819 5.184 1.00 47.72 183 LEU A N 1
ATOM 1461 C CA . LEU A 1 183 ? 50.479 -8.694 6.109 1.00 47.72 183 LEU A CA 1
ATOM 1462 C C . LEU A 1 183 ? 49.718 -7.770 7.063 1.00 47.72 183 LEU A C 1
ATOM 1464 O O . LEU A 1 183 ? 50.349 -7.063 7.850 1.00 47.72 183 LEU A O 1
ATOM 1468 N N . GLU A 1 184 ? 48.396 -7.714 6.918 1.00 46.97 184 GLU A N 1
ATOM 1469 C CA . GLU A 1 184 ? 47.526 -7.263 8.010 1.00 46.97 184 GLU A CA 1
ATOM 1470 C C . GLU A 1 184 ? 47.618 -8.236 9.192 1.00 46.97 184 GLU A C 1
ATOM 1472 O O . GLU A 1 184 ? 47.662 -9.468 8.949 1.00 46.97 184 GLU A O 1
#

Radius of gyration: 25.58 Å; chains: 1; bounding box: 87×33×51 Å

Secondary structure (DSSP, 8-state):
-HHHHHHHHHHSSPPPHHHHHHHHHHH--EEEEHHHHHGGGGG--S-HHHHHHHHHHHHHHHHHTT-EEEEEE-B--SSS---BPTTSS---HHHHHHHHHHTT--S-EEE------TTS-HHHHHHHHTT-BSS-S-SS---BHHHHHSSGGG-SS--S----GGGGGS-TTS---GGGS---

pLDDT: mean 79.27, std 17.5, range [34.44, 97.75]

Foldseek 3Di:
DVVQVVVCVVVVHRDDPVRVVVVCLVPQADEAELLVLLLCVVVDPDDPVVSCVVSLVVLVVCLVSSRHQHYEYAADANNDNQRAQPPPYSRPVQSSVVVCVVSVPDHDYHYGRDDDDPPDPSVLSNQVVNQNAPDPDDDDDRRGSCNCCVDPNVDPDNPPDDDPPVCVPPPPPDPDDPVPDPDD